Protein AF-A0A3B8HJR2-F1 (afdb_monomer)

Nearest PDB structures (foldseek):
  6oop-assembly1_A  TM=7.507E-01  e=1.158E-02  Escherichia coli
  6gv1-assembly1_A  TM=7.075E-01  e=4.665E-02  Escherichia coli K-12

pLDDT: mean 71.25, std 13.27, range [41.38, 93.62]

Radius of gyration: 21.28 Å; Cα contacts (8 Å, |Δi|>4): 110; chains: 1; bounding box: 59×43×55 Å

Sequence (237 aa):
DRCNRHRVLLATQSLAMLQASVLAFLVLTEAVTVWQILCLSLFLGTVNAFDMPARQSFVVQMVDEKKLLGNAIALNSSMVHIARMIGPPIAGAVIATAGEGVCFLINALSYVAVIACLLLMRVVPSAPAARAAHVLSSLKEGFVYAFGFVPIRAIILLLAFTSLMGMPYAVLMPIYAKDIFHGDSHTLGLLMGATGLGALVGAIFLASRKNAAGLGRWMVIASSALGGGIMAFSHST

Foldseek 3Di:
DPDPLLVLLLVLLVQLLVLLVVVLVCVVVVVDDPVSVVVSVVSNVVSCVSNVVSVVVVLVLVCPDPVCSVVSVVVVVVVVVVCVVVVVVVLVVCCVPPNPSVSSVVVSVVSVVVSVVSVPDDDDRDPDDPDDDDPVVVVVVVVCCCVVDVVNVLVVVLVVLCCVLPVVCVVCLVVCCCPPVVHDPVSSVVVVVVVVVVVVVVVVVVVPDPDPPCVSVVSVVVSVVSVVVVVVVVVVD

Secondary structure (DSSP, 8-state):
--S-HHHHHHHHHHHHHHHHHHHHHHHHTT---HHHHHHHHHHHHHHHHHHHHHHHHHHHHH---TTTHHHHHHHHHHHHHHHHHHHHHHHHHHHHHHHHHHHHHHHHHHHHHHHHHHHH-----PPPPS----HHHHHHHHHHHHHHSHHHHHHHHHHHHHHHHHHHHHHHHHHHHHHTS---HHHHHHHHHHHHHHHHHHHHHHHT-S--TTHHHHHHHHHHHHHHHHHHHHTT-

Mean predicted aligned error: 14.02 Å

Structure (mmCIF, N/CA/C/O backbone):
data_AF-A0A3B8HJR2-F1
#
_entry.id   AF-A0A3B8HJR2-F1
#
loop_
_atom_site.group_PDB
_atom_site.id
_atom_site.type_symbol
_atom_site.label_atom_id
_atom_site.label_alt_id
_atom_site.label_comp_id
_atom_site.label_asym_id
_atom_site.label_entity_id
_atom_site.label_seq_id
_atom_site.pdbx_PDB_ins_code
_atom_site.Cartn_x
_atom_site.Cartn_y
_atom_site.Cartn_z
_atom_site.occupancy
_atom_site.B_iso_or_equiv
_atom_site.auth_seq_id
_atom_site.auth_comp_id
_atom_site.auth_asym_id
_atom_site.auth_atom_id
_atom_site.pdbx_PDB_model_num
ATOM 1 N N . ASP A 1 1 ? -23.523 3.346 2.443 1.00 41.38 1 ASP A N 1
ATOM 2 C CA . ASP A 1 1 ? -24.579 3.103 1.450 1.00 41.38 1 ASP A CA 1
ATOM 3 C C . ASP A 1 1 ? -24.664 1.609 1.152 1.00 41.38 1 ASP A C 1
ATOM 5 O O . ASP A 1 1 ? -23.703 0.892 1.400 1.00 41.38 1 ASP A O 1
ATOM 9 N N . ARG A 1 2 ? -25.837 1.155 0.730 1.00 42.34 2 ARG A N 1
ATOM 10 C CA . ARG A 1 2 ? -26.493 -0.159 0.921 1.00 42.34 2 ARG A CA 1
ATOM 11 C C . ARG A 1 2 ? -25.804 -1.414 0.351 1.00 42.34 2 ARG A C 1
ATOM 13 O O . ARG A 1 2 ? -26.407 -2.486 0.354 1.00 42.34 2 ARG A O 1
ATOM 20 N N . CYS A 1 3 ? -24.570 -1.321 -0.131 1.00 45.59 3 CYS A N 1
ATOM 21 C CA . CYS A 1 3 ? -23.848 -2.468 -0.664 1.00 45.59 3 CYS A CA 1
ATOM 22 C C . CYS A 1 3 ? -23.271 -3.307 0.477 1.00 45.59 3 CYS A C 1
ATOM 24 O O . CYS A 1 3 ? -22.595 -2.798 1.370 1.00 45.59 3 CYS A O 1
ATOM 26 N N . ASN A 1 4 ? -23.536 -4.612 0.430 1.00 63.34 4 ASN A N 1
ATOM 27 C CA . ASN A 1 4 ? -22.880 -5.589 1.287 1.00 63.34 4 ASN A CA 1
ATOM 28 C C . ASN A 1 4 ? -21.365 -5.317 1.213 1.00 63.34 4 ASN A C 1
ATOM 30 O O . ASN A 1 4 ? -20.823 -5.302 0.110 1.00 63.34 4 ASN A O 1
ATOM 34 N N . ARG A 1 5 ? -20.692 -5.004 2.329 1.00 68.56 5 ARG A N 1
ATOM 35 C CA . ARG A 1 5 ? -19.292 -4.508 2.310 1.00 68.56 5 ARG A CA 1
ATOM 36 C C . ARG A 1 5 ? -18.361 -5.478 1.588 1.00 68.56 5 ARG A C 1
ATOM 38 O O . ARG A 1 5 ? -17.478 -5.063 0.851 1.00 68.56 5 ARG A O 1
ATOM 45 N N . HIS A 1 6 ? -18.670 -6.764 1.711 1.00 73.44 6 HIS A N 1
ATOM 46 C CA . HIS A 1 6 ? -18.082 -7.857 0.949 1.00 73.44 6 HIS A CA 1
ATOM 47 C C . HIS A 1 6 ? -18.191 -7.682 -0.578 1.00 73.44 6 HIS A C 1
ATOM 49 O O . HIS A 1 6 ? -17.205 -7.862 -1.280 1.00 73.44 6 HIS A O 1
ATOM 55 N N . ARG A 1 7 ? -19.343 -7.234 -1.098 1.00 75.25 7 ARG A N 1
ATOM 56 C CA . ARG A 1 7 ? -19.536 -6.902 -2.523 1.00 75.25 7 ARG A CA 1
ATOM 57 C C . ARG A 1 7 ? -18.754 -5.663 -2.950 1.00 75.25 7 ARG A C 1
ATOM 59 O O . ARG A 1 7 ? -18.285 -5.628 -4.079 1.00 75.25 7 ARG A O 1
ATOM 66 N N . VAL A 1 8 ? -18.615 -4.664 -2.075 1.00 80.69 8 VAL A N 1
ATOM 67 C CA . VAL A 1 8 ? -17.781 -3.483 -2.364 1.00 80.69 8 VAL A CA 1
ATOM 68 C C . VAL A 1 8 ? -16.319 -3.899 -2.478 1.00 80.69 8 VAL A C 1
ATOM 70 O O . VAL A 1 8 ? -15.697 -3.576 -3.478 1.00 80.69 8 VAL A O 1
ATOM 73 N N . LEU A 1 9 ? -15.819 -4.684 -1.519 1.00 81.56 9 LEU A N 1
ATOM 74 C CA . LEU A 1 9 ? -14.471 -5.261 -1.553 1.00 81.56 9 LEU A CA 1
ATOM 75 C C . LEU A 1 9 ? -14.247 -6.145 -2.786 1.00 81.56 9 LEU A C 1
ATOM 77 O O . LEU A 1 9 ? -13.213 -6.047 -3.433 1.00 81.56 9 LEU A O 1
ATOM 81 N N . LEU A 1 10 ? -15.212 -6.986 -3.156 1.00 85.25 10 LEU A N 1
ATOM 82 C CA . LEU A 1 10 ? -15.127 -7.776 -4.387 1.00 85.25 10 LEU A CA 1
ATOM 83 C C . LEU A 1 10 ? -15.057 -6.892 -5.635 1.00 85.25 10 LEU A C 1
ATOM 85 O O . LEU A 1 10 ? -14.237 -7.150 -6.514 1.00 85.25 10 LEU A O 1
ATOM 89 N N . ALA A 1 11 ? -15.881 -5.846 -5.712 1.00 85.62 11 ALA A N 1
ATOM 90 C CA . ALA A 1 11 ? -15.881 -4.921 -6.839 1.00 85.62 11 ALA A CA 1
ATOM 91 C C . ALA A 1 11 ? -14.562 -4.138 -6.929 1.00 85.62 11 ALA A C 1
ATOM 93 O O . ALA A 1 11 ? -13.966 -4.092 -8.002 1.00 85.62 11 ALA A O 1
ATOM 94 N N . THR A 1 12 ? -14.066 -3.577 -5.821 1.00 87.44 12 THR A N 1
ATOM 95 C CA . THR A 1 12 ? -12.795 -2.834 -5.804 1.00 87.44 12 THR A CA 1
ATOM 96 C C . THR A 1 12 ? -11.618 -3.732 -6.160 1.00 87.44 12 THR A C 1
ATOM 98 O O . THR A 1 12 ? -10.807 -3.352 -7.001 1.00 87.44 12 THR A O 1
ATOM 101 N N . GLN A 1 13 ? -11.561 -4.950 -5.615 1.00 88.06 13 GLN A N 1
ATOM 102 C CA . GLN A 1 13 ? -10.503 -5.909 -5.942 1.00 88.06 13 GLN A CA 1
ATOM 103 C C . GLN A 1 13 ? -10.564 -6.371 -7.400 1.00 88.06 13 GLN A C 1
ATOM 105 O O . GLN A 1 13 ? -9.524 -6.533 -8.029 1.00 88.06 13 GLN A O 1
ATOM 110 N N . SER A 1 14 ? -11.763 -6.517 -7.970 1.00 89.56 14 SER A N 1
ATOM 111 C CA . SER A 1 14 ? -11.927 -6.849 -9.393 1.00 89.56 14 SER A CA 1
ATOM 112 C C . SER A 1 14 ? -11.470 -5.703 -10.301 1.00 89.56 14 SER A C 1
ATOM 114 O O . SER A 1 14 ? -10.803 -5.939 -11.306 1.00 89.56 14 SER A O 1
ATOM 116 N N . LEU A 1 15 ? -11.776 -4.451 -9.940 1.00 91.19 15 LEU A N 1
ATOM 117 C CA . LEU A 1 15 ? -11.305 -3.274 -10.680 1.00 91.19 15 LEU A CA 1
ATOM 118 C C . LEU A 1 15 ? -9.781 -3.120 -10.582 1.00 91.19 15 LEU A C 1
ATOM 120 O O . LEU A 1 15 ? -9.131 -2.832 -11.585 1.00 91.19 15 LEU A O 1
ATOM 124 N N . ALA A 1 16 ? -9.201 -3.357 -9.402 1.00 89.06 16 ALA A N 1
ATOM 125 C CA . ALA A 1 16 ? -7.753 -3.344 -9.210 1.00 89.06 16 ALA A CA 1
ATOM 126 C C . ALA A 1 16 ? -7.062 -4.470 -10.000 1.00 89.06 16 ALA A C 1
ATOM 128 O O . ALA A 1 16 ? -6.055 -4.224 -10.658 1.00 89.06 16 ALA A O 1
ATOM 129 N N . MET A 1 17 ? -7.647 -5.674 -10.024 1.00 92.38 17 MET A N 1
ATOM 130 C CA . MET A 1 17 ? -7.173 -6.788 -10.851 1.00 92.38 17 MET A CA 1
ATOM 131 C C . MET A 1 17 ? -7.181 -6.434 -12.340 1.00 92.38 17 MET A C 1
ATOM 133 O O . MET A 1 17 ? -6.203 -6.704 -13.039 1.00 92.38 17 MET A O 1
ATOM 137 N N . LEU A 1 18 ? -8.266 -5.824 -12.830 1.00 93.19 18 LEU A N 1
ATOM 138 C CA . LEU A 1 18 ? -8.376 -5.395 -14.223 1.00 93.19 18 LEU A CA 1
ATOM 139 C C . LEU A 1 18 ? -7.276 -4.384 -14.564 1.00 93.19 18 LEU A C 1
ATOM 141 O O . LEU A 1 18 ? -6.572 -4.554 -15.556 1.00 93.19 18 LEU A O 1
ATOM 145 N N . GLN A 1 19 ? -7.083 -3.375 -13.714 1.00 93.62 19 GLN A N 1
ATOM 146 C CA . GLN A 1 19 ? -6.029 -2.375 -13.887 1.00 93.62 19 GLN A CA 1
ATOM 147 C C . GLN A 1 19 ? -4.634 -3.013 -13.897 1.00 93.62 19 GLN A C 1
ATOM 149 O O . GLN A 1 19 ? -3.841 -2.717 -14.792 1.00 93.62 19 GLN A O 1
ATOM 154 N N . ALA A 1 20 ? -4.342 -3.902 -12.943 1.00 90.12 20 ALA A N 1
ATOM 155 C CA . ALA A 1 20 ? -3.063 -4.601 -12.860 1.00 90.12 20 ALA A CA 1
ATOM 156 C C . ALA A 1 20 ? -2.812 -5.486 -14.091 1.00 90.12 20 ALA A C 1
ATOM 158 O O . ALA A 1 20 ? -1.693 -5.532 -14.594 1.00 90.12 20 ALA A O 1
ATOM 159 N N . SER A 1 21 ? -3.855 -6.138 -14.610 1.00 91.38 21 SER A N 1
ATOM 160 C CA . SER A 1 21 ? -3.776 -6.979 -15.812 1.00 91.38 21 SER A CA 1
ATOM 161 C C . SER A 1 21 ? -3.508 -6.152 -17.070 1.00 91.38 21 SER A C 1
ATOM 163 O O . SER A 1 21 ? -2.662 -6.525 -17.879 1.00 91.38 21 SER A O 1
ATOM 165 N N . VAL A 1 22 ? -4.181 -5.003 -17.218 1.00 92.38 22 VAL A N 1
ATOM 166 C CA . VAL A 1 22 ? -3.931 -4.061 -18.322 1.00 92.38 22 VAL A CA 1
ATOM 167 C C . VAL A 1 22 ? -2.499 -3.537 -18.264 1.00 92.38 22 VAL A C 1
ATOM 169 O O . VAL A 1 22 ? -1.822 -3.503 -19.288 1.00 92.38 22 VAL A O 1
ATOM 172 N N . LEU A 1 23 ? -2.012 -3.178 -17.073 1.00 90.06 23 LEU A N 1
ATOM 173 C CA . LEU A 1 23 ? -0.635 -2.721 -16.901 1.00 90.06 23 LEU A CA 1
ATOM 174 C C . LEU A 1 23 ? 0.375 -3.822 -17.256 1.00 90.06 23 LEU A C 1
ATOM 176 O O . LEU A 1 23 ? 1.304 -3.563 -18.013 1.00 90.06 23 LEU A O 1
ATOM 180 N N . ALA A 1 24 ? 0.167 -5.050 -16.773 1.00 90.75 24 ALA A N 1
ATOM 181 C CA . ALA A 1 24 ? 1.026 -6.187 -17.099 1.00 90.75 24 ALA A CA 1
ATOM 182 C C . ALA A 1 24 ? 1.077 -6.447 -18.613 1.00 90.75 24 ALA A C 1
ATOM 184 O O . ALA A 1 24 ? 2.155 -6.648 -19.167 1.00 90.75 24 ALA A O 1
ATOM 185 N N . PHE A 1 25 ? -0.069 -6.383 -19.296 1.00 92.00 25 PHE A N 1
ATOM 186 C CA . PHE A 1 25 ? -0.146 -6.544 -20.747 1.00 92.00 25 PHE A CA 1
ATOM 187 C C . PHE A 1 25 ? 0.610 -5.441 -21.504 1.00 92.00 25 PHE A C 1
ATOM 189 O O . PHE A 1 25 ? 1.382 -5.734 -22.415 1.00 92.00 25 PHE A O 1
ATOM 196 N N . LEU A 1 26 ? 0.435 -4.175 -21.112 1.00 90.56 26 LEU A N 1
ATOM 197 C CA . LEU A 1 26 ? 1.141 -3.046 -21.731 1.00 90.56 26 LEU A CA 1
ATOM 198 C C . LEU A 1 26 ? 2.659 -3.140 -21.555 1.00 90.56 26 LEU A C 1
ATOM 200 O O . LEU A 1 26 ? 3.402 -2.836 -22.483 1.00 90.56 26 LEU A O 1
ATOM 204 N N . VAL A 1 27 ? 3.117 -3.590 -20.386 1.00 89.81 27 VAL A N 1
ATOM 205 C CA . VAL A 1 27 ? 4.549 -3.777 -20.115 1.00 89.81 27 VAL A CA 1
ATOM 206 C C . VAL A 1 27 ? 5.111 -4.968 -20.898 1.00 89.81 27 VAL A C 1
ATOM 208 O O . VAL A 1 27 ? 6.187 -4.854 -21.470 1.00 89.81 27 VAL A O 1
ATOM 211 N N . LEU A 1 28 ? 4.383 -6.087 -20.994 1.00 88.88 28 LEU A N 1
ATOM 212 C CA . LEU A 1 28 ? 4.817 -7.264 -21.765 1.00 88.88 28 LEU A CA 1
ATOM 213 C C . LEU A 1 28 ? 4.863 -7.023 -23.279 1.00 88.88 28 LEU A C 1
ATOM 215 O O . LEU A 1 28 ? 5.646 -7.658 -23.975 1.00 88.88 28 LEU A O 1
ATOM 219 N N . THR A 1 29 ? 4.013 -6.133 -23.790 1.00 90.06 29 THR A N 1
ATOM 220 C CA . THR A 1 29 ? 3.986 -5.748 -25.210 1.00 90.06 29 THR A CA 1
ATOM 221 C C . THR A 1 29 ? 4.958 -4.615 -25.545 1.00 90.06 29 THR A C 1
ATOM 223 O O . THR A 1 29 ? 4.975 -4.167 -26.688 1.00 90.06 29 THR A O 1
ATOM 226 N N . GLU A 1 30 ? 5.727 -4.125 -24.564 1.00 85.06 30 GLU A N 1
ATOM 227 C CA . GLU A 1 30 ? 6.631 -2.967 -24.680 1.00 85.06 30 GLU A CA 1
ATOM 228 C C . GLU A 1 30 ? 5.947 -1.673 -25.181 1.00 85.06 30 GLU A C 1
ATOM 230 O O . GLU A 1 30 ? 6.603 -0.686 -25.503 1.00 85.06 30 GLU A O 1
ATOM 235 N N . ALA A 1 31 ? 4.611 -1.630 -25.192 1.00 87.62 31 ALA A N 1
ATOM 236 C CA . ALA A 1 31 ? 3.816 -0.486 -25.641 1.00 87.62 31 ALA A CA 1
ATOM 237 C C . ALA A 1 31 ? 3.516 0.516 -24.510 1.00 87.62 31 ALA A C 1
ATOM 239 O O . ALA A 1 31 ? 2.678 1.413 -24.669 1.00 87.62 31 ALA A O 1
ATOM 240 N N . VAL A 1 32 ? 4.154 0.341 -23.347 1.00 87.75 32 VAL A N 1
ATOM 241 C CA . VAL A 1 32 ? 3.878 1.133 -22.150 1.00 87.75 32 VAL A CA 1
ATOM 242 C C . VAL A 1 32 ? 4.344 2.576 -22.340 1.00 87.75 32 VAL A C 1
ATOM 244 O O . VAL A 1 32 ? 5.490 2.857 -22.683 1.00 87.75 32 VAL A O 1
ATOM 247 N N . THR A 1 33 ? 3.441 3.524 -22.100 1.00 88.62 33 THR A N 1
ATOM 248 C CA . THR A 1 33 ? 3.751 4.960 -22.152 1.00 88.62 33 THR A CA 1
ATOM 249 C C . THR A 1 33 ? 3.463 5.631 -20.815 1.00 88.62 33 THR A C 1
ATOM 251 O O . THR A 1 33 ? 2.575 5.219 -20.067 1.00 88.62 33 THR A O 1
ATOM 254 N N . VAL A 1 34 ? 4.186 6.716 -20.516 1.00 86.31 34 VAL A N 1
ATOM 255 C CA . VAL A 1 34 ? 4.039 7.471 -19.256 1.00 86.31 34 VAL A CA 1
ATOM 256 C C . VAL A 1 34 ? 2.587 7.916 -19.032 1.00 86.31 34 VAL A C 1
ATOM 258 O O . VAL A 1 34 ? 2.066 7.799 -17.925 1.00 86.31 34 VAL A O 1
ATOM 261 N N . TRP A 1 35 ? 1.895 8.348 -20.092 1.00 91.19 35 TRP A N 1
ATOM 262 C CA . TRP A 1 35 ? 0.485 8.743 -20.024 1.00 91.19 35 TRP A CA 1
ATOM 263 C C . TRP A 1 35 ? -0.441 7.594 -19.611 1.00 91.19 35 TRP A C 1
ATOM 265 O O . TRP A 1 35 ? -1.333 7.801 -18.790 1.00 91.19 35 TRP A O 1
ATOM 275 N N . GLN A 1 36 ? -0.210 6.375 -20.108 1.00 89.31 36 GLN A N 1
ATOM 276 C CA . GLN A 1 36 ? -0.988 5.201 -19.697 1.00 89.31 36 GLN A CA 1
ATOM 277 C C . GLN A 1 36 ? -0.752 4.871 -18.222 1.00 89.31 36 GLN A C 1
ATOM 279 O O . GLN A 1 36 ? -1.714 4.615 -17.499 1.00 89.31 36 GLN A O 1
ATOM 284 N N . ILE A 1 37 ? 0.499 4.936 -17.754 1.00 88.00 37 ILE A N 1
ATOM 285 C CA . ILE A 1 37 ? 0.833 4.708 -16.340 1.00 88.00 37 ILE A CA 1
ATOM 286 C C . ILE A 1 37 ? 0.121 5.735 -15.452 1.00 88.00 37 ILE A C 1
ATOM 288 O O . ILE A 1 37 ? -0.459 5.358 -14.433 1.00 88.00 37 ILE A O 1
ATOM 292 N N . LEU A 1 38 ? 0.101 7.013 -15.845 1.00 85.69 38 LEU A N 1
ATOM 293 C CA . LEU A 1 38 ? -0.606 8.068 -15.113 1.00 85.69 38 LEU A CA 1
ATOM 294 C C . LEU A 1 38 ? -2.118 7.812 -15.052 1.00 85.69 38 LEU A C 1
ATOM 296 O O . LEU A 1 38 ? -2.697 7.855 -13.965 1.00 85.69 38 LEU A O 1
ATOM 300 N N . CYS A 1 39 ? -2.754 7.488 -16.181 1.00 90.75 39 CYS A N 1
ATOM 301 C CA . CYS A 1 39 ? -4.183 7.162 -16.220 1.00 90.75 39 CYS A CA 1
ATOM 302 C C . CYS A 1 39 ? -4.518 5.940 -15.352 1.00 90.75 39 CYS A C 1
ATOM 304 O O . CYS A 1 39 ? -5.476 5.973 -14.576 1.00 90.75 39 CYS A O 1
ATOM 306 N N . LEU A 1 40 ? -3.713 4.879 -15.439 1.00 89.25 40 LEU A N 1
ATOM 307 C CA . LEU A 1 40 ? -3.887 3.662 -14.644 1.00 89.25 40 LEU A CA 1
ATOM 308 C C . LEU A 1 40 ? -3.660 3.917 -13.147 1.00 89.25 40 LEU A C 1
ATOM 310 O O . LEU A 1 40 ? -4.397 3.381 -12.321 1.00 89.25 40 LEU A O 1
ATOM 314 N N . SER A 1 41 ? -2.701 4.774 -12.794 1.00 85.88 41 SER A N 1
ATOM 315 C CA . SER A 1 41 ? -2.435 5.175 -11.406 1.00 85.88 41 SER A CA 1
ATOM 316 C C . SER A 1 41 ? -3.579 6.005 -10.828 1.00 85.88 41 SER A C 1
ATOM 318 O O . SER A 1 41 ? -3.986 5.785 -9.688 1.00 85.88 41 SER A O 1
ATOM 320 N N . LEU A 1 42 ? -4.150 6.921 -11.616 1.00 86.06 42 LEU A N 1
ATOM 321 C CA . LEU A 1 42 ? -5.316 7.712 -11.219 1.00 86.06 42 LEU A CA 1
ATOM 322 C C . LEU A 1 42 ? -6.546 6.818 -10.996 1.00 86.06 42 LEU A C 1
ATOM 324 O O . LEU A 1 42 ? -7.270 6.964 -10.005 1.00 86.06 42 LEU A O 1
ATOM 328 N N . PHE A 1 43 ? -6.752 5.846 -11.886 1.00 91.25 43 PHE A N 1
ATOM 329 C CA . PHE A 1 43 ? -7.803 4.846 -11.738 1.00 91.25 43 PHE A CA 1
ATOM 330 C C . PHE A 1 43 ? -7.603 4.003 -10.471 1.00 91.25 43 PHE A C 1
ATOM 332 O O . PHE A 1 43 ? -8.516 3.899 -9.649 1.00 91.25 43 PHE A O 1
ATOM 339 N N . LEU A 1 44 ? -6.396 3.472 -10.253 1.00 86.62 44 LEU A N 1
ATOM 340 C CA . LEU A 1 44 ? -6.070 2.687 -9.062 1.00 86.62 44 LEU A CA 1
ATOM 341 C C . LEU A 1 44 ? -6.207 3.505 -7.768 1.00 86.62 44 LEU A C 1
ATOM 343 O O . LEU A 1 44 ? -6.687 2.981 -6.760 1.00 86.62 44 LEU A O 1
ATOM 347 N N . GLY A 1 45 ? -5.833 4.787 -7.789 1.00 81.25 45 GLY A N 1
ATOM 348 C CA . GLY A 1 45 ? -6.024 5.716 -6.674 1.00 81.25 45 GLY A CA 1
ATOM 349 C C . GLY A 1 45 ? -7.503 5.920 -6.340 1.00 81.25 45 GLY A C 1
ATOM 350 O O . GLY A 1 45 ? -7.888 5.870 -5.171 1.00 81.25 45 GLY A O 1
ATOM 351 N N . THR A 1 46 ? -8.349 6.045 -7.366 1.00 83.31 46 THR A N 1
ATOM 352 C CA . THR A 1 46 ? -9.808 6.131 -7.199 1.00 83.31 46 THR A CA 1
ATOM 353 C C . THR A 1 46 ? -10.368 4.850 -6.583 1.00 83.31 46 THR A C 1
ATOM 355 O O . THR A 1 46 ? -11.144 4.915 -5.634 1.00 83.31 46 THR A O 1
ATOM 358 N N . VAL A 1 47 ? -9.937 3.677 -7.057 1.00 87.31 47 VAL A N 1
ATOM 359 C CA . VAL A 1 47 ? -10.345 2.381 -6.488 1.00 87.31 47 VAL A CA 1
ATOM 360 C C . VAL A 1 47 ? -9.907 2.255 -5.024 1.00 87.31 47 VAL A C 1
ATOM 362 O O . VAL A 1 47 ? -10.710 1.862 -4.175 1.00 87.31 47 VAL A O 1
ATOM 365 N N . ASN A 1 48 ? -8.672 2.648 -4.698 1.00 79.38 48 ASN A N 1
ATOM 366 C CA . ASN A 1 48 ? -8.142 2.610 -3.331 1.00 79.38 48 ASN A CA 1
ATOM 367 C C . ASN A 1 48 ? -8.914 3.515 -2.364 1.00 79.38 48 ASN A C 1
ATOM 369 O O . ASN A 1 48 ? -9.091 3.146 -1.200 1.00 79.38 48 ASN A O 1
ATOM 373 N N . ALA A 1 49 ? -9.420 4.656 -2.841 1.00 75.81 49 ALA A N 1
ATOM 374 C CA . ALA A 1 49 ? -10.241 5.556 -2.034 1.00 75.81 49 ALA A CA 1
ATOM 375 C C . ALA A 1 49 ? -11.519 4.877 -1.509 1.00 75.81 49 ALA A C 1
ATOM 377 O O . ALA A 1 49 ? -11.991 5.221 -0.426 1.00 75.81 49 ALA A O 1
ATOM 378 N N . PHE A 1 50 ? -12.052 3.888 -2.234 1.00 78.19 50 PHE A N 1
ATOM 379 C CA . PHE A 1 50 ? -13.183 3.069 -1.788 1.00 78.19 50 PHE A CA 1
ATOM 380 C C . PHE A 1 50 ? -12.744 1.783 -1.077 1.00 78.19 50 PHE A C 1
ATOM 382 O O . PHE A 1 50 ? -13.389 1.373 -0.109 1.00 78.19 50 PHE A O 1
ATOM 389 N N . ASP A 1 51 ? -11.652 1.156 -1.521 1.00 79.19 51 ASP A N 1
ATOM 390 C CA . ASP A 1 51 ? -11.170 -0.111 -0.964 1.00 79.19 51 ASP A CA 1
ATOM 391 C C . ASP A 1 51 ? -10.709 0.032 0.489 1.00 79.19 51 ASP A C 1
ATOM 393 O O . ASP A 1 51 ? -11.144 -0.726 1.356 1.00 79.19 51 ASP A O 1
ATOM 397 N N . MET A 1 52 ? -9.882 1.040 0.780 1.00 74.56 52 MET A N 1
ATOM 398 C CA . MET A 1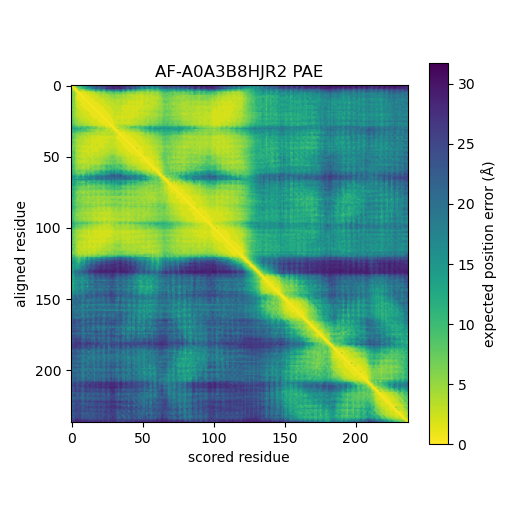 52 ? -9.315 1.239 2.113 1.00 74.56 52 MET A CA 1
ATOM 399 C C . MET A 1 52 ? -10.393 1.398 3.205 1.00 74.56 52 MET A C 1
ATOM 401 O O . MET A 1 52 ? -10.341 0.656 4.193 1.00 74.56 52 MET A O 1
ATOM 405 N N . PRO A 1 53 ? -11.406 2.281 3.065 1.00 70.44 53 PRO A N 1
ATOM 406 C CA . PRO A 1 53 ? -12.470 2.388 4.063 1.00 70.44 53 PRO A CA 1
ATOM 407 C C . PRO A 1 53 ? -13.371 1.147 4.113 1.00 70.44 53 PRO A C 1
ATOM 409 O O . PRO A 1 53 ? -13.798 0.750 5.202 1.00 70.44 53 PRO A O 1
ATOM 412 N N . ALA A 1 54 ? -13.641 0.494 2.974 1.00 76.12 54 ALA A N 1
ATOM 413 C CA . ALA A 1 54 ? -14.422 -0.744 2.949 1.00 76.12 54 ALA A CA 1
ATOM 414 C C . ALA A 1 54 ? -13.711 -1.869 3.717 1.00 76.12 54 ALA A C 1
ATOM 416 O O . ALA A 1 54 ? -14.332 -2.530 4.552 1.00 76.12 54 ALA A O 1
ATOM 417 N N . ARG A 1 55 ? -12.400 -2.028 3.500 1.00 78.75 55 ARG A N 1
ATOM 418 C CA . ARG A 1 55 ? -11.529 -2.997 4.174 1.00 78.75 55 ARG A CA 1
ATOM 419 C C . ARG A 1 55 ? -11.455 -2.746 5.674 1.00 78.75 55 ARG A C 1
ATOM 421 O O . ARG A 1 55 ? -11.670 -3.675 6.449 1.00 78.75 55 ARG A O 1
ATOM 428 N N . GLN A 1 56 ? -11.224 -1.501 6.091 1.00 70.31 56 GLN A N 1
ATOM 429 C CA . GLN A 1 56 ? -11.190 -1.152 7.514 1.00 70.31 56 GLN A CA 1
ATOM 430 C C . GLN A 1 56 ? -12.530 -1.438 8.200 1.00 70.31 56 GLN A C 1
ATOM 432 O O . GLN A 1 56 ? -12.560 -2.050 9.268 1.00 70.31 56 GLN A O 1
ATOM 437 N N . SER A 1 57 ? -13.651 -1.074 7.569 1.00 72.56 57 SER A N 1
ATOM 438 C CA . SER A 1 57 ? -14.974 -1.383 8.116 1.00 72.56 57 SER A CA 1
ATOM 439 C C . SER A 1 57 ? -15.258 -2.887 8.150 1.00 72.56 57 SER A C 1
ATOM 441 O O . SER A 1 57 ? -15.967 -3.329 9.049 1.00 72.56 57 SER A O 1
ATOM 443 N N . PHE A 1 58 ? -14.756 -3.660 7.188 1.00 71.00 58 PHE A N 1
ATOM 444 C CA . PHE A 1 58 ? -14.980 -5.102 7.107 1.00 71.00 58 PHE A CA 1
ATOM 445 C C . PHE A 1 58 ? -14.218 -5.870 8.193 1.00 71.00 58 PHE A C 1
ATOM 447 O O . PHE A 1 58 ? -14.809 -6.729 8.843 1.00 71.00 58 PHE A O 1
ATOM 454 N N . VAL A 1 59 ? -12.964 -5.495 8.477 1.00 71.94 59 VAL A N 1
ATOM 455 C CA . VAL A 1 59 ? -12.180 -6.080 9.584 1.00 71.94 59 VAL A CA 1
ATOM 456 C C . VAL A 1 59 ? -12.895 -5.887 10.922 1.00 71.94 59 VAL A C 1
ATOM 458 O O . VAL A 1 59 ? -12.996 -6.826 11.703 1.00 71.94 59 VAL A O 1
ATOM 461 N N . VAL A 1 60 ? -13.461 -4.702 11.167 1.00 67.19 60 VAL A N 1
ATOM 462 C CA . VAL A 1 60 ? -14.219 -4.428 12.401 1.00 67.19 60 VAL A CA 1
ATOM 463 C C . VAL A 1 60 ? -15.489 -5.282 12.498 1.00 67.19 60 VAL A C 1
ATOM 465 O O . VAL A 1 60 ? -15.878 -5.653 13.598 1.00 67.19 60 VAL A O 1
ATOM 468 N N . GLN A 1 61 ? -16.128 -5.617 11.372 1.00 66.38 61 GLN A N 1
ATOM 469 C CA . GLN A 1 61 ? -17.318 -6.477 11.355 1.00 66.38 61 GLN A CA 1
ATOM 470 C C . GLN A 1 61 ? -17.016 -7.969 11.483 1.00 66.38 61 GLN A C 1
ATOM 472 O O . GLN A 1 61 ? -17.885 -8.707 11.924 1.00 66.38 61 GLN A O 1
ATOM 477 N N . MET A 1 62 ? -15.823 -8.413 11.086 1.00 66.00 62 MET A N 1
ATOM 478 C CA . MET A 1 62 ? -15.390 -9.806 11.246 1.00 66.00 62 MET A CA 1
ATOM 479 C C . MET A 1 62 ? -14.993 -10.157 12.681 1.00 66.00 62 MET A C 1
ATOM 481 O O . MET A 1 62 ? -14.864 -11.332 13.008 1.00 66.00 62 MET A O 1
ATOM 485 N N . VAL A 1 63 ? -14.732 -9.154 13.520 1.00 68.50 63 VAL A N 1
ATOM 486 C CA . VAL A 1 63 ? -14.281 -9.358 14.894 1.00 68.50 63 VAL A CA 1
ATOM 487 C C . VAL A 1 63 ? -15.475 -9.183 15.828 1.00 68.50 63 VAL A C 1
ATOM 489 O O . VAL A 1 63 ? -15.770 -8.076 16.277 1.00 68.50 63 VAL A O 1
ATOM 492 N N . ASP A 1 64 ? -16.153 -10.293 16.121 1.00 62.84 64 ASP A N 1
ATOM 493 C CA . ASP A 1 64 ? -17.347 -10.319 16.980 1.00 62.84 64 ASP A CA 1
ATOM 494 C C . ASP A 1 64 ? -17.051 -9.850 18.418 1.00 62.84 64 ASP A C 1
ATOM 496 O O . ASP A 1 64 ? -17.882 -9.218 19.076 1.00 62.84 64 ASP A O 1
ATOM 500 N N . GLU A 1 65 ? -15.832 -10.087 18.912 1.00 65.44 65 GLU A N 1
ATOM 501 C CA . GLU A 1 65 ? -15.417 -9.686 20.254 1.00 65.44 65 GLU A CA 1
ATOM 502 C C . GLU A 1 65 ? -14.620 -8.378 20.261 1.00 65.44 65 GLU A C 1
ATOM 504 O O . GLU A 1 65 ? -13.454 -8.327 19.866 1.00 65.44 65 GLU A O 1
ATOM 509 N N . LYS A 1 66 ? -15.185 -7.322 20.866 1.00 63.56 66 LYS A N 1
ATOM 510 C CA . LYS A 1 66 ? -14.495 -6.028 21.061 1.00 63.56 66 LYS A CA 1
ATOM 511 C C . LYS A 1 66 ? -13.121 -6.147 21.742 1.00 63.56 66 LYS A C 1
ATOM 513 O O . LYS A 1 66 ? -12.269 -5.290 21.527 1.00 63.56 66 LYS A O 1
ATOM 518 N N . LYS A 1 67 ? -12.890 -7.194 22.546 1.00 66.00 67 LYS A N 1
ATOM 519 C CA . LYS A 1 67 ? -11.597 -7.467 23.203 1.00 66.00 67 LYS A CA 1
ATOM 520 C C . LYS A 1 67 ? -10.504 -7.897 22.215 1.00 66.00 67 LYS A C 1
ATOM 522 O O . LYS A 1 67 ? -9.337 -7.600 22.447 1.00 66.00 67 LYS A O 1
ATOM 527 N N . LEU A 1 68 ? -10.870 -8.542 21.106 1.00 67.12 68 LEU A N 1
ATOM 528 C CA . LEU A 1 68 ? -9.943 -9.023 20.075 1.00 67.12 68 LEU A CA 1
ATOM 529 C C . LEU A 1 68 ? -9.664 -7.977 18.988 1.00 67.12 68 LEU A C 1
ATOM 531 O O . LEU A 1 68 ? -8.728 -8.141 18.206 1.00 67.12 68 LEU A O 1
ATOM 535 N N . LEU A 1 69 ? -10.417 -6.872 18.969 1.00 71.88 69 LEU A N 1
ATOM 536 C CA . LEU A 1 69 ? -10.275 -5.805 17.975 1.00 71.88 69 LEU A CA 1
ATOM 537 C C . LEU A 1 69 ? -8.855 -5.220 17.954 1.00 71.88 69 LEU A C 1
ATOM 539 O O . LEU A 1 69 ? -8.289 -5.004 16.887 1.00 71.88 69 LEU A O 1
ATOM 543 N N . GLY A 1 70 ? -8.255 -5.020 19.133 1.00 68.38 70 GLY A N 1
ATOM 544 C CA . GLY A 1 70 ? -6.877 -4.538 19.253 1.00 68.38 70 GLY A CA 1
ATOM 545 C C . GLY A 1 70 ? -5.858 -5.502 18.640 1.00 68.38 70 GLY A C 1
ATOM 546 O O . GLY A 1 70 ? -4.953 -5.062 17.937 1.00 68.38 70 GLY A O 1
ATOM 547 N N . ASN A 1 71 ? -6.045 -6.813 18.831 1.00 70.94 71 ASN A N 1
ATOM 548 C CA . ASN A 1 71 ? -5.176 -7.834 18.246 1.00 70.94 71 ASN A CA 1
ATOM 549 C C . ASN A 1 71 ? -5.351 -7.921 16.720 1.00 70.94 71 ASN A C 1
ATOM 551 O O . ASN A 1 71 ? -4.372 -8.013 15.990 1.00 70.94 71 ASN A O 1
ATOM 555 N N . ALA A 1 72 ? -6.586 -7.812 16.221 1.00 69.81 72 ALA A N 1
ATOM 556 C CA . ALA A 1 72 ? -6.861 -7.785 14.784 1.00 69.81 72 ALA A CA 1
ATOM 557 C C . ALA A 1 72 ? -6.241 -6.555 14.096 1.00 69.81 72 ALA A C 1
ATOM 559 O O . ALA A 1 72 ? -5.638 -6.674 13.028 1.00 69.81 72 ALA A O 1
ATOM 560 N N . ILE A 1 73 ? -6.330 -5.379 14.727 1.00 71.62 73 ILE A N 1
ATOM 561 C CA . ILE A 1 73 ? -5.686 -4.152 14.237 1.00 71.62 73 ILE A CA 1
ATOM 562 C C . ILE A 1 73 ? -4.161 -4.298 14.269 1.00 71.62 73 ILE A C 1
ATOM 564 O O . ILE A 1 73 ? -3.497 -3.930 13.296 1.00 71.62 73 ILE A O 1
ATOM 568 N N . ALA A 1 74 ? -3.607 -4.862 15.347 1.00 70.12 74 ALA A N 1
ATOM 569 C CA . ALA A 1 74 ? -2.175 -5.117 15.467 1.00 70.12 74 ALA A CA 1
ATOM 570 C C . ALA A 1 74 ? -1.689 -6.081 14.377 1.00 70.12 74 ALA A C 1
ATOM 572 O O . ALA A 1 74 ? -0.708 -5.785 13.703 1.00 70.12 74 ALA A O 1
ATOM 573 N N . LEU A 1 75 ? -2.410 -7.177 14.127 1.00 76.62 75 LEU A N 1
ATOM 574 C CA . LEU A 1 75 ? -2.072 -8.151 13.091 1.00 76.62 75 LEU A CA 1
ATOM 575 C C . LEU A 1 75 ? -2.130 -7.539 11.686 1.00 76.62 75 LEU A C 1
ATOM 577 O O . LEU A 1 75 ? -1.205 -7.731 10.899 1.00 76.62 75 LEU A O 1
ATOM 581 N N . ASN A 1 76 ? -3.173 -6.760 11.381 1.00 75.50 76 ASN A N 1
ATOM 582 C CA . ASN A 1 76 ? -3.270 -6.053 10.102 1.00 75.50 76 ASN A CA 1
ATOM 583 C C . ASN A 1 76 ? -2.117 -5.053 9.921 1.00 75.50 76 ASN A C 1
ATOM 585 O O . ASN A 1 76 ? -1.533 -4.966 8.844 1.00 75.50 76 ASN A O 1
ATOM 589 N N . SER A 1 77 ? -1.761 -4.327 10.981 1.00 71.19 77 SER A N 1
ATOM 590 C CA . SER A 1 77 ? -0.632 -3.390 10.959 1.00 71.19 77 SER A CA 1
ATOM 591 C C . SER A 1 77 ? 0.686 -4.129 10.721 1.00 71.19 77 SER A C 1
ATOM 593 O O . SER A 1 77 ? 1.440 -3.764 9.820 1.00 71.19 77 SER A O 1
ATOM 595 N N . SER A 1 78 ? 0.930 -5.218 11.452 1.00 74.31 78 SER A N 1
ATOM 596 C CA . SER A 1 78 ? 2.101 -6.081 11.271 1.00 74.31 78 SER A CA 1
ATOM 597 C C . SER A 1 78 ? 2.191 -6.627 9.847 1.00 74.31 78 SER A C 1
ATOM 599 O O . SER A 1 78 ? 3.249 -6.542 9.232 1.00 74.31 78 SER A O 1
ATOM 601 N N . MET A 1 79 ? 1.080 -7.113 9.286 1.00 80.88 79 MET A N 1
ATOM 602 C CA . MET A 1 79 ? 1.017 -7.596 7.904 1.00 80.88 79 MET A CA 1
ATOM 603 C C . MET A 1 79 ? 1.434 -6.509 6.904 1.00 80.88 79 MET A C 1
ATOM 605 O O . MET A 1 79 ? 2.257 -6.776 6.032 1.00 80.88 79 MET A O 1
ATOM 609 N N . VAL A 1 80 ? 0.917 -5.281 7.038 1.00 75.12 80 VAL A N 1
ATOM 610 C CA . VAL A 1 80 ? 1.272 -4.162 6.145 1.00 75.12 80 VAL A CA 1
ATOM 611 C C . VAL A 1 80 ? 2.752 -3.795 6.268 1.00 75.12 80 VAL A C 1
ATOM 613 O O . VAL A 1 80 ? 3.413 -3.573 5.254 1.00 75.12 80 VAL A O 1
ATOM 616 N N . HIS A 1 81 ? 3.298 -3.756 7.484 1.00 73.81 81 HIS A N 1
ATOM 617 C CA . HIS A 1 81 ? 4.716 -3.457 7.691 1.00 73.81 81 HIS A CA 1
ATOM 618 C C . HIS A 1 81 ? 5.629 -4.548 7.123 1.00 73.81 81 HIS A C 1
ATOM 620 O O . HIS A 1 81 ? 6.611 -4.225 6.459 1.00 73.81 81 HIS A O 1
ATOM 626 N N . ILE A 1 82 ? 5.277 -5.822 7.311 1.00 78.12 82 ILE A N 1
ATOM 627 C CA . ILE A 1 82 ? 6.010 -6.957 6.739 1.00 78.12 82 ILE A CA 1
ATOM 628 C C . ILE A 1 82 ? 5.954 -6.910 5.210 1.00 78.12 82 ILE A C 1
ATOM 630 O O . ILE A 1 82 ? 6.993 -6.999 4.559 1.00 78.12 82 ILE A O 1
ATOM 634 N N . ALA A 1 83 ? 4.770 -6.700 4.630 1.00 80.75 83 ALA A N 1
ATOM 635 C CA . ALA A 1 83 ? 4.608 -6.576 3.184 1.00 80.75 83 ALA A CA 1
ATOM 636 C C . ALA A 1 83 ? 5.433 -5.410 2.619 1.00 80.75 83 ALA A C 1
ATOM 638 O O . ALA A 1 83 ? 6.066 -5.549 1.578 1.00 80.75 83 ALA A O 1
ATOM 639 N N . ARG A 1 84 ? 5.491 -4.277 3.328 1.00 73.50 84 ARG A N 1
ATOM 640 C CA . ARG A 1 84 ? 6.303 -3.121 2.926 1.00 73.50 84 ARG A CA 1
ATOM 641 C C . ARG A 1 84 ? 7.807 -3.366 3.068 1.00 73.50 84 ARG A C 1
ATOM 643 O O . ARG A 1 84 ? 8.573 -2.817 2.286 1.00 73.50 84 ARG A O 1
ATOM 650 N N . MET A 1 85 ? 8.225 -4.159 4.051 1.00 77.00 85 MET A N 1
ATOM 651 C CA . MET A 1 85 ? 9.633 -4.489 4.284 1.00 77.00 85 MET A CA 1
ATOM 652 C C . MET A 1 85 ? 10.157 -5.503 3.262 1.00 77.00 85 MET A C 1
ATOM 654 O O . MET A 1 85 ? 11.254 -5.342 2.739 1.00 77.00 85 MET A O 1
ATOM 658 N N . ILE A 1 86 ? 9.373 -6.543 2.977 1.00 83.19 86 ILE A N 1
ATOM 659 C CA . ILE A 1 86 ? 9.800 -7.681 2.151 1.00 83.19 86 ILE A CA 1
ATOM 660 C C . ILE A 1 86 ? 9.403 -7.494 0.675 1.00 83.19 86 ILE A C 1
ATOM 662 O O . ILE A 1 86 ? 10.074 -8.006 -0.219 1.00 83.19 86 ILE A O 1
ATOM 666 N N . GLY A 1 87 ? 8.350 -6.720 0.401 1.00 82.75 87 GLY A N 1
ATOM 667 C CA . GLY A 1 87 ? 7.817 -6.495 -0.944 1.00 82.75 87 GLY A CA 1
ATOM 668 C C . GLY A 1 87 ? 8.836 -5.925 -1.936 1.00 82.75 87 GLY A C 1
ATOM 669 O O . GLY A 1 87 ? 9.053 -6.561 -2.964 1.00 82.75 87 GLY A O 1
ATOM 670 N N . PRO A 1 88 ? 9.492 -4.777 -1.659 1.00 83.94 88 PRO A N 1
ATOM 671 C CA . PRO A 1 88 ? 10.439 -4.176 -2.599 1.00 83.94 88 PRO A CA 1
ATOM 672 C C . PRO A 1 88 ? 11.656 -5.063 -2.920 1.00 83.94 88 PRO A C 1
ATOM 674 O O . PRO A 1 88 ? 11.972 -5.181 -4.102 1.00 83.94 88 PRO A O 1
ATOM 677 N N . PRO A 1 89 ? 12.309 -5.742 -1.951 1.00 84.00 89 PRO A N 1
ATOM 678 C CA . PRO A 1 89 ? 13.373 -6.701 -2.258 1.00 84.00 89 PRO A CA 1
ATOM 679 C C . PRO A 1 89 ? 12.926 -7.852 -3.168 1.00 84.00 89 PRO A C 1
ATOM 681 O O . PRO A 1 89 ? 13.622 -8.171 -4.130 1.00 84.00 89 PRO A O 1
ATOM 684 N N . ILE A 1 90 ? 11.759 -8.454 -2.901 1.00 87.25 90 ILE A N 1
ATOM 685 C CA . ILE A 1 90 ? 11.221 -9.535 -3.744 1.00 87.25 90 ILE A CA 1
ATOM 686 C C . ILE A 1 90 ? 10.900 -9.007 -5.143 1.00 87.25 90 ILE A C 1
ATOM 688 O O . ILE A 1 90 ? 11.302 -9.618 -6.130 1.00 87.25 90 ILE A O 1
ATOM 692 N N . ALA A 1 91 ? 10.215 -7.865 -5.236 1.00 83.69 91 ALA A N 1
ATOM 693 C CA . ALA A 1 91 ? 9.885 -7.245 -6.514 1.00 83.69 91 ALA A CA 1
ATOM 694 C C . ALA A 1 91 ? 11.153 -6.925 -7.318 1.00 83.69 91 ALA A C 1
ATOM 696 O O . ALA A 1 91 ? 11.230 -7.272 -8.490 1.00 83.69 91 ALA A O 1
ATOM 697 N N . GLY A 1 92 ? 12.180 -6.355 -6.680 1.00 84.06 92 GLY A N 1
ATOM 698 C CA . GLY A 1 92 ? 13.467 -6.073 -7.314 1.00 84.06 92 GLY A CA 1
ATOM 699 C C . GLY A 1 92 ? 14.166 -7.330 -7.839 1.00 84.06 92 GLY A C 1
ATOM 700 O O . GLY A 1 92 ? 14.644 -7.329 -8.969 1.00 84.06 92 GLY A O 1
ATOM 701 N N . ALA A 1 93 ? 14.171 -8.423 -7.069 1.00 88.75 93 ALA A N 1
ATOM 702 C CA . ALA A 1 93 ? 14.745 -9.698 -7.509 1.00 88.75 93 ALA A CA 1
ATOM 703 C C . ALA A 1 93 ? 13.985 -10.304 -8.703 1.00 88.75 93 ALA A C 1
ATOM 705 O O . ALA A 1 93 ? 14.604 -10.800 -9.647 1.00 88.75 93 ALA A O 1
ATOM 706 N N . VAL A 1 94 ? 12.649 -10.233 -8.693 1.00 91.50 94 VAL A N 1
ATOM 707 C CA . VAL A 1 94 ? 11.811 -10.686 -9.815 1.00 91.50 94 VAL A CA 1
ATOM 708 C C . VAL A 1 94 ? 12.056 -9.828 -11.054 1.00 91.50 94 VAL A C 1
ATOM 710 O O . VAL A 1 94 ? 12.252 -10.374 -12.134 1.00 91.50 94 VAL A O 1
ATOM 713 N N . ILE A 1 95 ? 12.111 -8.503 -10.909 1.00 89.88 95 ILE A N 1
ATOM 714 C CA . ILE A 1 95 ? 12.389 -7.587 -12.022 1.00 89.88 95 ILE A CA 1
ATOM 715 C C . ILE A 1 95 ? 13.781 -7.858 -12.608 1.00 89.88 95 ILE A C 1
ATOM 717 O O . ILE A 1 95 ? 13.923 -7.933 -13.825 1.00 89.88 95 ILE A O 1
ATOM 721 N N . ALA A 1 96 ? 14.794 -8.072 -11.765 1.00 86.00 96 ALA A N 1
ATOM 722 C CA . ALA A 1 96 ? 16.162 -8.334 -12.212 1.00 86.00 96 ALA A CA 1
ATOM 723 C C . ALA A 1 96 ? 16.324 -9.669 -12.963 1.00 86.00 96 ALA A C 1
ATOM 725 O O . ALA A 1 96 ? 17.206 -9.787 -13.810 1.00 86.00 96 ALA A O 1
ATOM 726 N N . THR A 1 97 ? 15.504 -10.677 -12.651 1.00 91.06 97 THR A N 1
ATOM 727 C CA . THR A 1 97 ? 15.628 -12.032 -13.223 1.00 91.06 97 THR A CA 1
ATOM 728 C C . THR A 1 97 ? 14.645 -12.313 -14.355 1.00 91.06 97 THR A C 1
ATOM 730 O O . THR A 1 97 ? 14.997 -13.001 -15.309 1.00 91.06 97 THR A O 1
ATOM 733 N N . ALA A 1 98 ? 13.421 -11.794 -14.257 1.00 88.38 98 ALA A N 1
ATOM 734 C CA . ALA A 1 98 ? 12.309 -12.098 -15.155 1.00 88.38 98 ALA A CA 1
ATOM 735 C C . ALA A 1 98 ? 11.701 -10.849 -15.823 1.00 88.38 98 ALA A C 1
ATOM 737 O O . ALA A 1 98 ? 10.775 -10.970 -16.625 1.00 88.38 98 ALA A O 1
ATOM 738 N N . GLY A 1 99 ? 12.212 -9.654 -15.512 1.00 87.50 99 GLY A N 1
ATOM 739 C CA . GLY A 1 99 ? 11.732 -8.388 -16.058 1.00 87.50 99 GLY A CA 1
ATOM 740 C C . GLY A 1 99 ? 10.488 -7.830 -15.361 1.00 87.50 99 GLY A C 1
ATOM 741 O O . GLY A 1 99 ? 9.831 -8.470 -14.535 1.00 87.50 99 GLY A O 1
ATOM 742 N N . GLU A 1 100 ? 10.146 -6.593 -15.716 1.00 86.44 100 GLU A N 1
ATOM 743 C CA . GLU A 1 100 ? 9.025 -5.854 -15.122 1.00 86.44 100 GLU A CA 1
ATOM 744 C C . GLU A 1 100 ? 7.665 -6.488 -15.440 1.00 86.44 100 GLU A C 1
ATOM 746 O O . GLU A 1 100 ? 6.800 -6.578 -14.567 1.00 86.44 100 GLU A O 1
ATOM 751 N N . GLY A 1 101 ? 7.484 -6.992 -16.666 1.00 87.69 101 GLY A N 1
ATOM 752 C CA . GLY A 1 101 ? 6.222 -7.589 -17.110 1.00 87.69 101 GLY A CA 1
ATOM 753 C C . GLY A 1 101 ? 5.799 -8.792 -16.265 1.00 87.69 101 GLY A C 1
ATOM 754 O O . GLY A 1 101 ? 4.639 -8.887 -15.861 1.00 87.69 101 GLY A O 1
ATOM 755 N N . VAL A 1 102 ? 6.746 -9.670 -15.913 1.00 89.81 102 VAL A N 1
ATOM 756 C CA . VAL A 1 102 ? 6.483 -10.826 -15.039 1.00 89.81 102 VAL A CA 1
ATOM 757 C C . VAL A 1 102 ? 6.146 -10.374 -13.618 1.00 89.81 102 VAL A C 1
ATOM 759 O O . VAL A 1 102 ? 5.225 -10.917 -13.006 1.00 89.81 102 VAL A O 1
ATOM 762 N N . CYS A 1 103 ? 6.815 -9.337 -13.107 1.00 89.88 103 CYS A N 1
ATOM 763 C CA . CYS A 1 103 ? 6.493 -8.762 -11.801 1.00 89.88 103 CYS A CA 1
ATOM 764 C C . CYS A 1 103 ? 5.050 -8.224 -11.753 1.00 89.88 103 CYS A C 1
ATOM 766 O O . CYS A 1 103 ? 4.304 -8.518 -10.813 1.00 89.88 103 CYS A O 1
ATOM 768 N N . PHE A 1 104 ? 4.615 -7.489 -12.782 1.00 89.31 104 PHE A N 1
ATOM 769 C CA . PHE A 1 104 ? 3.234 -7.003 -12.872 1.00 89.31 104 PHE A CA 1
ATOM 770 C C . PHE A 1 104 ? 2.215 -8.132 -13.073 1.00 89.31 104 PHE A C 1
ATOM 772 O O . PHE A 1 104 ? 1.107 -8.054 -12.536 1.00 89.31 104 PHE A O 1
ATOM 779 N N . LEU A 1 105 ? 2.581 -9.203 -13.778 1.00 90.94 105 LEU A N 1
ATOM 780 C CA . LEU A 1 105 ? 1.723 -10.376 -13.943 1.00 90.94 105 LEU A CA 1
ATOM 781 C C . LEU A 1 105 ? 1.491 -11.104 -12.610 1.00 90.94 105 LEU A C 1
ATOM 783 O O . LEU A 1 105 ? 0.355 -11.453 -12.287 1.00 90.94 105 LEU A O 1
ATOM 787 N N . ILE A 1 106 ? 2.541 -11.276 -11.800 1.00 92.44 106 ILE A N 1
ATOM 788 C CA . ILE A 1 106 ? 2.433 -11.835 -10.441 1.00 92.44 106 ILE A CA 1
ATOM 789 C C . ILE A 1 106 ? 1.519 -10.961 -9.569 1.00 92.44 106 ILE A C 1
ATOM 791 O O . ILE A 1 106 ? 0.689 -11.481 -8.815 1.00 92.44 106 ILE A O 1
ATOM 795 N N . ASN A 1 107 ? 1.615 -9.634 -9.699 1.00 91.62 107 ASN A N 1
ATOM 796 C CA . ASN A 1 107 ? 0.717 -8.709 -9.008 1.00 91.62 107 ASN A CA 1
ATOM 797 C C . ASN A 1 107 ? -0.750 -8.899 -9.441 1.00 91.62 107 ASN A C 1
ATOM 799 O O . ASN A 1 107 ? -1.632 -9.018 -8.590 1.00 91.62 107 ASN A O 1
ATOM 803 N N . ALA A 1 108 ? -1.020 -9.010 -10.745 1.00 90.31 108 ALA A N 1
ATOM 804 C CA . ALA A 1 108 ? -2.365 -9.281 -11.257 1.00 90.31 108 ALA A CA 1
ATOM 805 C C . ALA A 1 108 ? -2.927 -10.619 -10.735 1.00 90.31 108 ALA A C 1
ATOM 807 O O . ALA A 1 108 ? -4.075 -10.685 -10.290 1.00 90.31 108 ALA A O 1
ATOM 808 N N . LEU A 1 109 ? -2.099 -11.669 -10.710 1.00 92.56 109 LEU A N 1
ATOM 809 C CA . LEU A 1 109 ? -2.484 -12.994 -10.219 1.00 92.56 109 LEU A CA 1
ATOM 810 C C . LEU A 1 109 ? -2.777 -12.998 -8.709 1.00 92.56 109 LEU A C 1
ATOM 812 O O . LEU A 1 109 ? -3.673 -13.705 -8.245 1.00 92.56 109 LEU A O 1
ATOM 816 N N . SER A 1 110 ? -2.077 -12.164 -7.939 1.00 90.50 110 SER A N 1
ATOM 817 C CA . SER A 1 110 ? -2.300 -12.025 -6.495 1.00 90.50 110 SER A CA 1
ATOM 818 C C . SER A 1 110 ? -3.718 -11.538 -6.173 1.00 90.50 110 SER A C 1
ATOM 820 O O . SER A 1 110 ? -4.316 -11.988 -5.192 1.00 90.50 110 SER A O 1
ATOM 822 N N . TYR A 1 111 ? -4.313 -10.690 -7.021 1.00 89.25 111 TYR A N 1
ATOM 823 C CA . TYR A 1 111 ? -5.709 -10.279 -6.851 1.00 89.25 111 TYR A CA 1
ATOM 824 C C . TYR A 1 111 ? -6.693 -11.439 -7.029 1.00 89.25 111 TYR A C 1
ATOM 826 O O . TYR A 1 111 ? -7.680 -11.500 -6.296 1.00 89.25 111 TYR A O 1
ATOM 834 N N . VAL A 1 112 ? -6.416 -12.388 -7.931 1.00 90.06 112 VAL A N 1
ATOM 835 C CA . VAL A 1 112 ? -7.254 -13.587 -8.119 1.00 90.06 112 VAL A CA 1
ATOM 836 C C . VAL A 1 112 ? -7.309 -14.402 -6.832 1.00 90.06 112 VAL A C 1
ATOM 838 O O . VAL A 1 112 ? -8.393 -14.793 -6.400 1.00 90.06 112 VAL A O 1
ATOM 841 N N . ALA A 1 113 ? -6.161 -14.603 -6.178 1.00 88.88 113 ALA A N 1
ATOM 842 C CA . ALA A 1 113 ? -6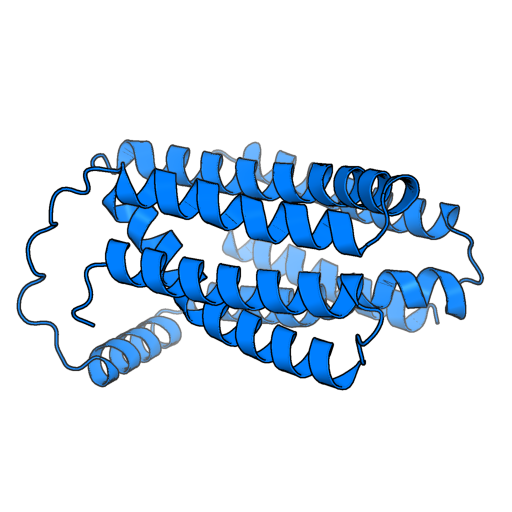.098 -15.309 -4.900 1.00 88.88 113 ALA A CA 1
ATOM 843 C C . ALA A 1 113 ? -6.933 -14.601 -3.820 1.00 88.88 113 ALA A C 1
ATOM 845 O O . ALA A 1 113 ? -7.697 -15.245 -3.100 1.00 88.88 113 ALA A O 1
ATOM 846 N N . VAL A 1 114 ? -6.859 -13.268 -3.740 1.00 86.56 114 VAL A N 1
ATOM 847 C CA . VAL A 1 114 ? -7.653 -12.494 -2.772 1.00 86.56 114 VAL A CA 1
ATOM 848 C C . VAL A 1 114 ? -9.152 -12.563 -3.078 1.00 86.56 114 VAL A C 1
ATOM 850 O O . VAL A 1 114 ? -9.953 -12.732 -2.159 1.00 86.56 114 VAL A O 1
ATOM 853 N N . ILE A 1 115 ? -9.543 -12.472 -4.350 1.00 87.12 115 ILE A N 1
ATOM 854 C CA . ILE A 1 115 ? -10.939 -12.614 -4.784 1.00 87.12 115 ILE A CA 1
ATOM 855 C C . ILE A 1 115 ? -11.461 -14.014 -4.442 1.00 87.12 115 ILE A C 1
ATOM 857 O O . ILE A 1 115 ? -12.547 -14.129 -3.876 1.00 87.12 115 ILE A O 1
ATOM 861 N N . ALA A 1 116 ? -10.684 -15.068 -4.703 1.00 87.06 116 ALA A N 1
ATOM 862 C CA . ALA A 1 116 ? -11.045 -16.439 -4.350 1.00 87.06 116 ALA A CA 1
ATOM 863 C C . ALA A 1 116 ? -11.235 -16.604 -2.833 1.00 87.06 116 ALA A C 1
ATOM 865 O O . ALA A 1 116 ? -12.260 -17.129 -2.400 1.00 87.06 116 ALA A O 1
ATOM 866 N N . CYS A 1 117 ? -10.310 -16.082 -2.021 1.00 86.25 117 CYS A N 1
ATOM 867 C CA . CYS A 1 117 ? -10.446 -16.070 -0.563 1.00 86.25 117 CYS A CA 1
ATOM 868 C C . CYS A 1 117 ? -11.718 -15.342 -0.110 1.00 86.25 117 CYS A C 1
ATOM 870 O O . CYS A 1 117 ? -12.436 -15.847 0.751 1.00 86.25 117 CYS A O 1
ATOM 872 N N . LEU A 1 118 ? -12.032 -14.186 -0.705 1.00 82.38 118 LEU A N 1
ATOM 873 C CA . LEU A 1 118 ? -13.260 -13.453 -0.398 1.00 82.38 118 LEU A CA 1
ATOM 874 C C . LEU A 1 118 ? -14.508 -14.256 -0.784 1.00 82.38 118 LEU A C 1
ATOM 876 O O . LEU A 1 118 ? -15.452 -14.293 -0.003 1.00 82.38 118 LEU A O 1
ATOM 880 N N . LEU A 1 119 ? -14.529 -14.916 -1.942 1.00 82.69 119 LEU A N 1
ATOM 881 C CA . LEU A 1 119 ? -15.671 -15.730 -2.383 1.00 82.69 119 LEU A CA 1
ATOM 882 C C . LEU A 1 119 ? -15.884 -16.977 -1.513 1.00 82.69 119 LEU A C 1
ATOM 884 O O . LEU A 1 119 ? -17.027 -17.350 -1.255 1.00 82.69 119 LEU A O 1
ATOM 888 N N . LEU A 1 120 ? -14.802 -17.598 -1.041 1.00 85.25 120 LEU A N 1
ATOM 889 C CA . LEU A 1 120 ? -14.849 -18.741 -0.121 1.00 85.25 120 LEU A CA 1
ATOM 890 C C . LEU A 1 120 ? -15.259 -18.332 1.300 1.00 85.25 120 LEU A C 1
ATOM 892 O O . LEU A 1 120 ? -15.71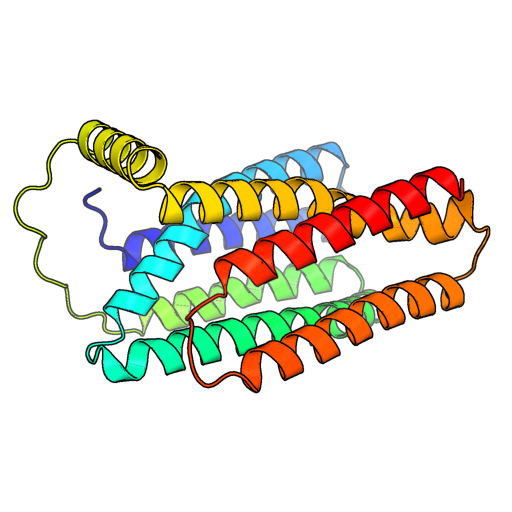4 -19.165 2.089 1.00 85.25 120 LEU A O 1
ATOM 896 N N . MET A 1 121 ? -15.116 -17.051 1.634 1.00 77.75 121 MET A N 1
ATOM 897 C CA . MET A 1 121 ? -15.454 -16.534 2.945 1.00 77.75 121 MET A CA 1
ATOM 898 C C . MET A 1 121 ? -16.972 -16.477 3.147 1.00 77.75 121 MET A C 1
ATOM 900 O O . MET A 1 121 ? -17.687 -15.710 2.501 1.00 77.75 121 MET A O 1
ATOM 904 N N . ARG A 1 122 ? -17.478 -17.247 4.116 1.00 62.69 122 ARG A N 1
ATOM 905 C CA . ARG A 1 122 ? -18.877 -17.158 4.555 1.00 62.69 122 ARG A CA 1
ATOM 906 C C . ARG A 1 122 ? -19.066 -15.960 5.479 1.00 62.69 122 ARG A C 1
ATOM 908 O O . ARG A 1 122 ? -18.970 -16.077 6.696 1.00 62.69 122 ARG A O 1
ATOM 915 N N . VAL A 1 123 ? -19.346 -14.802 4.892 1.00 63.31 123 VAL A N 1
ATOM 916 C CA . VAL A 1 123 ? -19.727 -13.606 5.651 1.00 63.31 123 VAL A CA 1
ATOM 917 C C . VAL A 1 123 ? -21.197 -13.730 6.046 1.00 63.31 123 VAL A C 1
ATOM 919 O O . VAL A 1 123 ? -22.078 -13.685 5.185 1.00 63.31 123 VAL A O 1
ATOM 922 N N . VAL A 1 124 ? -21.476 -13.892 7.342 1.00 55.84 124 VAL A N 1
ATOM 923 C CA . VAL A 1 124 ? -22.851 -13.843 7.860 1.00 55.84 124 VAL A CA 1
ATOM 924 C C . VAL A 1 124 ? -23.404 -12.438 7.583 1.00 55.84 124 VAL A C 1
ATOM 926 O O . VAL A 1 124 ? -22.756 -11.457 7.957 1.00 55.84 124 VAL A O 1
ATOM 929 N N . PRO A 1 125 ? -24.558 -12.289 6.903 1.00 53.88 125 PRO A N 1
ATOM 930 C CA . PRO A 1 125 ? -25.132 -10.979 6.628 1.00 53.88 125 PRO A CA 1
ATOM 931 C C . PRO A 1 125 ? -25.406 -10.244 7.943 1.00 53.88 125 PRO A C 1
ATOM 933 O O . PRO A 1 125 ? -26.307 -10.605 8.695 1.00 53.88 125 PRO A O 1
ATOM 936 N N . SER A 1 126 ? -24.614 -9.213 8.235 1.00 51.56 126 SER A N 1
ATOM 937 C CA . SER A 1 126 ? -24.868 -8.343 9.379 1.00 51.56 126 SER A CA 1
ATOM 938 C C . SER A 1 126 ? -26.191 -7.609 9.136 1.00 51.56 126 SER A C 1
ATOM 940 O O . SER A 1 126 ? -26.414 -7.105 8.029 1.00 51.56 126 SER A O 1
ATOM 942 N N . ALA A 1 127 ? -27.078 -7.602 10.138 1.00 47.94 127 ALA A N 1
ATOM 943 C CA . ALA A 1 127 ? -28.431 -7.062 10.032 1.00 47.94 127 ALA A CA 1
ATOM 944 C C . ALA A 1 127 ? -28.428 -5.670 9.368 1.00 47.94 127 ALA A C 1
ATOM 946 O O . ALA A 1 127 ? -27.542 -4.857 9.659 1.00 47.94 127 ALA A O 1
ATOM 947 N N . PRO A 1 128 ? -29.387 -5.372 8.469 1.00 48.31 128 PRO A N 1
ATOM 948 C CA . PRO A 1 128 ? -29.461 -4.066 7.833 1.00 48.31 128 PRO A CA 1
ATOM 949 C C . PRO A 1 128 ? -29.552 -2.999 8.924 1.00 48.31 128 PRO A C 1
ATOM 951 O O . PRO A 1 128 ? -30.499 -2.985 9.708 1.00 48.31 128 PRO A O 1
ATOM 954 N N . ALA A 1 129 ? -28.538 -2.132 8.995 1.00 52.09 129 ALA A N 1
ATOM 955 C CA . ALA A 1 129 ? -28.521 -1.029 9.944 1.00 52.09 129 ALA A CA 1
ATOM 956 C C . ALA A 1 129 ? -29.826 -0.238 9.790 1.00 52.09 129 ALA A C 1
ATOM 958 O O . ALA A 1 129 ? -30.187 0.149 8.673 1.00 52.09 129 ALA A O 1
ATOM 959 N N . ALA A 1 130 ? -30.542 -0.061 10.906 1.00 46.38 130 ALA A N 1
ATOM 960 C CA . ALA A 1 130 ? -31.807 0.654 10.961 1.00 46.38 130 ALA A CA 1
ATOM 961 C C . ALA A 1 130 ? -31.679 1.981 10.204 1.00 46.38 130 ALA A C 1
ATOM 963 O O . ALA A 1 130 ? -30.782 2.770 10.490 1.00 46.38 130 ALA A O 1
ATOM 964 N N . ARG A 1 131 ? -32.536 2.141 9.186 1.00 50.28 131 ARG A N 1
ATOM 965 C CA . ARG A 1 131 ? -32.753 3.312 8.320 1.00 50.28 131 ARG A CA 1
ATOM 966 C C . ARG A 1 131 ? -31.796 4.483 8.604 1.00 50.28 131 ARG A C 1
ATOM 968 O O . ARG A 1 131 ? -32.129 5.402 9.341 1.00 50.28 131 ARG A O 1
ATOM 975 N N . ALA A 1 132 ? -30.598 4.427 8.022 1.00 49.53 132 ALA A N 1
ATOM 976 C CA . ALA A 1 132 ? -29.608 5.483 8.182 1.00 49.53 132 ALA A CA 1
ATOM 977 C C . ALA A 1 132 ? -30.067 6.755 7.453 1.00 49.53 132 ALA A C 1
ATOM 979 O O . ALA A 1 132 ? -30.539 6.690 6.314 1.00 49.53 132 ALA A O 1
ATOM 980 N N . ALA A 1 133 ? -29.922 7.901 8.118 1.00 53.84 133 ALA A N 1
ATOM 981 C CA . ALA A 1 133 ? -30.082 9.222 7.527 1.00 53.84 133 ALA A CA 1
ATOM 982 C C . ALA A 1 133 ? -29.221 9.372 6.251 1.00 53.84 133 ALA A C 1
ATOM 984 O O . ALA A 1 133 ? -28.273 8.614 6.034 1.00 53.84 133 ALA A O 1
ATOM 985 N N . HIS A 1 134 ? -29.578 10.326 5.384 1.00 63.09 134 HIS A N 1
ATOM 986 C CA . HIS A 1 134 ? -28.893 10.591 4.113 1.00 63.09 134 HIS A CA 1
ATOM 987 C C . HIS A 1 134 ? -27.360 10.537 4.258 1.00 63.09 134 HIS A C 1
ATOM 989 O O . HIS A 1 134 ? -26.790 11.128 5.166 1.00 63.09 134 HIS A O 1
ATOM 995 N N . VAL A 1 135 ? -26.656 9.885 3.327 1.00 58.72 135 VAL A N 1
ATOM 996 C CA . VAL A 1 135 ? -25.180 9.778 3.355 1.00 58.72 135 VAL A CA 1
ATOM 997 C C . VAL A 1 135 ? -24.515 11.154 3.492 1.00 58.72 135 VAL A C 1
ATOM 999 O O . VAL A 1 135 ? -23.545 11.299 4.227 1.00 58.72 135 VAL A O 1
ATOM 1002 N N . LEU A 1 136 ? -25.088 12.182 2.856 1.00 60.53 136 LEU A N 1
ATOM 1003 C CA . LEU A 1 136 ? -24.659 13.573 3.012 1.00 60.53 136 LEU A CA 1
ATOM 1004 C C . LEU A 1 136 ? -24.891 14.124 4.424 1.00 60.53 136 LEU A C 1
ATOM 1006 O O . LEU A 1 136 ? -24.050 14.869 4.914 1.00 60.53 136 LEU A O 1
ATOM 1010 N N . SER A 1 137 ? -25.999 13.778 5.087 1.00 64.62 137 SER A N 1
ATOM 1011 C CA . SER A 1 137 ? -26.249 14.209 6.464 1.00 64.62 137 SER A CA 1
ATOM 1012 C C . SER A 1 137 ? -25.331 13.489 7.445 1.00 64.62 137 SER A C 1
ATOM 1014 O O . SER A 1 137 ? -24.810 14.142 8.335 1.00 64.62 137 SER A O 1
ATOM 1016 N N . SER A 1 138 ? -25.033 12.202 7.237 1.00 59.69 138 SER A N 1
ATOM 1017 C CA . SER A 1 138 ? -24.053 11.472 8.055 1.00 59.69 138 SER A CA 1
ATOM 1018 C C . SER A 1 138 ? -22.610 11.920 7.802 1.00 59.69 138 SER A C 1
ATOM 1020 O O . SER A 1 138 ? -21.820 11.983 8.738 1.00 59.69 138 SER A O 1
ATOM 1022 N N . LEU A 1 139 ? -22.253 12.281 6.563 1.00 65.38 139 LEU A N 1
ATOM 1023 C CA . LEU A 1 139 ? -20.972 12.932 6.262 1.00 65.38 139 LEU A CA 1
ATOM 1024 C C . LEU A 1 139 ? -20.892 14.308 6.922 1.00 65.38 139 LEU A C 1
ATOM 1026 O O . LEU A 1 139 ? -19.868 14.630 7.517 1.00 65.38 139 LEU A O 1
ATOM 1030 N N . LYS A 1 140 ? -21.971 15.098 6.865 1.00 73.19 140 LYS A N 1
ATOM 1031 C CA . LYS A 1 140 ? -22.057 16.409 7.516 1.00 73.19 140 LYS A CA 1
ATOM 1032 C C . LYS A 1 140 ? -21.967 16.283 9.036 1.00 73.19 140 LYS A C 1
ATOM 1034 O O . LYS A 1 140 ? -21.209 17.027 9.641 1.00 73.19 140 LYS A O 1
ATOM 1039 N N . GLU A 1 141 ? -22.663 15.327 9.645 1.00 65.62 141 GLU A N 1
ATOM 1040 C CA . GLU A 1 141 ? -22.549 15.014 11.075 1.00 65.62 141 GLU A CA 1
ATOM 1041 C C . GLU A 1 141 ? -21.145 14.537 11.440 1.00 65.62 141 GLU A C 1
ATOM 1043 O O . GLU A 1 141 ? -20.593 15.005 12.428 1.00 65.62 141 GLU A O 1
ATOM 1048 N N . GLY A 1 142 ? -20.528 13.677 10.625 1.00 63.62 142 GLY A N 1
ATOM 1049 C CA . GLY A 1 142 ? -19.146 13.240 10.813 1.00 63.62 142 GLY A CA 1
ATOM 1050 C C . GLY A 1 142 ? -18.154 14.401 10.743 1.00 63.62 142 GLY A C 1
ATOM 1051 O O . GLY A 1 142 ? -17.261 14.488 11.582 1.00 63.62 142 GLY A O 1
ATOM 1052 N N . PHE A 1 143 ? -18.343 15.333 9.805 1.00 68.31 143 PHE A N 1
ATOM 1053 C CA . PHE A 1 143 ? -17.536 16.550 9.692 1.00 68.31 143 PHE A CA 1
ATOM 1054 C C . PHE A 1 143 ? -17.755 17.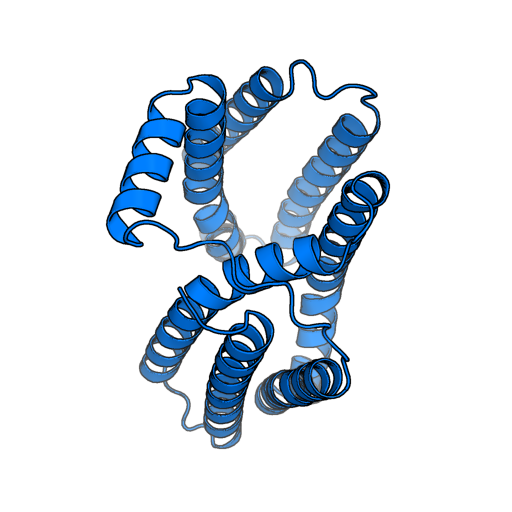475 10.894 1.00 68.31 143 PHE A C 1
ATOM 1056 O O . PHE A 1 143 ? -16.798 17.913 11.524 1.00 68.31 143 PHE A O 1
ATOM 1063 N N . VAL A 1 144 ? -19.009 17.730 11.267 1.00 71.75 144 VAL A N 1
ATOM 1064 C CA . VAL A 1 144 ? -19.359 18.568 12.423 1.00 71.75 144 VAL A CA 1
ATOM 1065 C C . VAL A 1 144 ? -18.831 17.958 13.722 1.00 71.75 144 VAL A C 1
ATOM 1067 O O . VAL A 1 144 ? -18.314 18.684 14.563 1.00 71.75 144 VAL A O 1
ATOM 1070 N N . TYR A 1 145 ? -18.875 16.637 13.877 1.00 64.69 145 TYR A N 1
ATOM 1071 C CA . TYR A 1 145 ? -18.335 15.935 15.038 1.00 64.69 145 TYR A CA 1
ATOM 1072 C C . TYR A 1 145 ? -16.802 15.959 15.064 1.00 64.69 145 TYR A C 1
ATOM 1074 O O . TYR A 1 145 ? -16.204 16.307 16.084 1.00 64.69 145 TYR A O 1
ATOM 108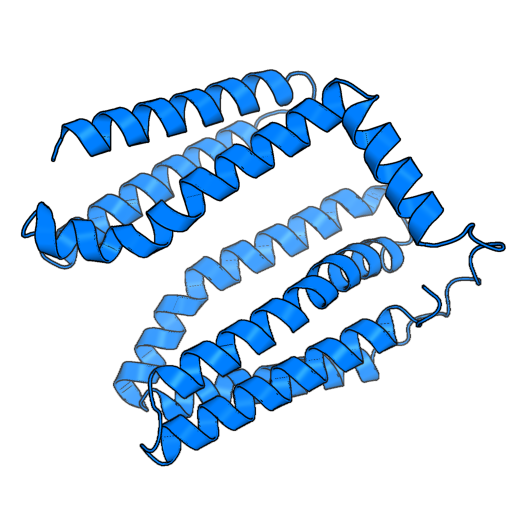2 N N . ALA A 1 146 ? -16.159 15.666 13.930 1.00 60.56 146 ALA A N 1
ATOM 1083 C CA . ALA A 1 146 ? -14.706 15.715 13.788 1.00 60.56 146 ALA A CA 1
ATOM 1084 C C . ALA A 1 146 ? -14.144 17.115 14.071 1.00 60.56 146 ALA A C 1
ATOM 1086 O O . ALA A 1 146 ? -13.093 17.228 14.696 1.00 60.56 146 ALA A O 1
ATOM 1087 N N . PHE A 1 147 ? -14.842 18.175 13.652 1.00 60.19 147 PHE A N 1
ATOM 1088 C CA . PHE A 1 147 ? -14.426 19.562 13.880 1.00 60.19 147 PHE A CA 1
ATOM 1089 C C . PHE A 1 147 ? -14.943 20.170 15.192 1.00 60.19 147 PHE A C 1
ATOM 1091 O O . PHE A 1 147 ? -14.350 21.138 15.682 1.00 60.19 147 PHE A O 1
ATOM 1098 N N . GLY A 1 148 ? -16.005 19.604 15.768 1.00 63.69 148 GLY A N 1
ATOM 1099 C CA . GLY A 1 148 ? -16.605 20.022 17.034 1.00 63.69 148 GLY A CA 1
ATOM 1100 C C . GLY A 1 148 ? -15.908 19.433 18.260 1.00 63.69 148 GLY A C 1
ATOM 1101 O O . GLY A 1 148 ? -15.824 20.098 19.291 1.00 63.69 148 GLY A O 1
ATOM 1102 N N . PHE A 1 149 ? -15.342 18.225 18.157 1.00 67.81 149 PHE A N 1
ATOM 1103 C CA . PHE A 1 149 ? -14.609 17.590 19.254 1.00 67.81 149 PHE A CA 1
ATOM 1104 C C . PHE A 1 149 ? -13.099 17.856 19.138 1.00 67.81 149 PHE A C 1
ATOM 1106 O O . PHE A 1 149 ? -12.395 17.257 18.322 1.00 67.81 149 PHE A O 1
ATOM 1113 N N . VAL A 1 150 ? -12.586 18.754 19.988 1.00 62.16 150 VAL A N 1
ATOM 1114 C CA . VAL A 1 150 ? -11.191 19.250 19.967 1.00 62.16 150 VAL A CA 1
ATOM 1115 C C . VAL A 1 150 ? -10.119 18.139 19.896 1.00 62.16 150 VAL A C 1
ATOM 1117 O O . VAL A 1 150 ? -9.191 18.289 19.098 1.00 62.16 150 VAL A O 1
ATOM 1120 N N . PRO A 1 151 ? -10.220 17.010 20.632 1.00 64.19 151 PRO A N 1
ATOM 1121 C CA . PRO A 1 151 ? -9.234 15.928 20.549 1.00 64.19 151 PRO A CA 1
ATOM 1122 C C . PRO A 1 151 ? -9.190 15.235 19.179 1.00 64.19 151 PRO A C 1
ATOM 1124 O O . PRO A 1 151 ? -8.112 14.921 18.681 1.00 64.19 151 PRO A O 1
ATOM 1127 N N . ILE A 1 152 ? -10.349 15.013 18.554 1.00 63.03 152 ILE A N 1
ATOM 1128 C CA . ILE A 1 152 ? -10.460 14.306 17.269 1.00 63.03 152 ILE A CA 1
ATOM 1129 C C . ILE A 1 152 ? -9.963 15.208 16.140 1.00 63.03 152 ILE A C 1
ATOM 1131 O O . ILE A 1 152 ? -9.168 14.772 15.306 1.00 63.03 152 ILE A O 1
ATOM 1135 N N . ARG A 1 153 ? -10.340 16.492 16.173 1.00 62.91 153 ARG A N 1
ATOM 1136 C CA . ARG A 1 153 ? -9.844 17.506 15.237 1.00 62.91 153 ARG A CA 1
ATOM 1137 C C . ARG A 1 153 ? -8.321 17.587 15.241 1.00 62.91 153 ARG A C 1
ATOM 1139 O O . ARG A 1 153 ? -7.709 17.634 14.179 1.00 62.91 153 ARG A O 1
ATOM 1146 N N . ALA A 1 154 ? -7.716 17.591 16.430 1.00 59.69 154 ALA A N 1
ATOM 1147 C CA . ALA A 1 154 ? -6.267 17.651 16.581 1.00 59.69 154 ALA A CA 1
ATOM 1148 C C . ALA A 1 154 ? -5.578 16.415 15.983 1.00 59.69 154 ALA A C 1
ATOM 1150 O O . ALA A 1 154 ? -4.584 16.566 15.282 1.00 59.69 154 ALA A O 1
ATOM 1151 N N . ILE A 1 155 ? -6.126 15.214 16.194 1.00 63.75 155 ILE A N 1
ATOM 1152 C CA . ILE A 1 155 ? -5.577 13.970 15.632 1.00 63.75 155 ILE A CA 1
ATOM 1153 C C . ILE A 1 155 ? -5.683 13.958 14.102 1.00 63.75 155 ILE A C 1
ATOM 1155 O O . ILE A 1 155 ? -4.718 13.600 13.431 1.00 63.75 155 ILE A O 1
ATOM 1159 N N . ILE A 1 156 ? -6.821 14.379 13.541 1.00 64.38 156 ILE A N 1
ATOM 1160 C CA . ILE A 1 156 ? -7.032 14.420 12.085 1.00 64.38 156 ILE A CA 1
ATOM 1161 C C . ILE A 1 156 ? -6.124 15.462 11.427 1.00 64.38 156 ILE A C 1
ATOM 1163 O O . ILE A 1 156 ? -5.483 15.157 10.424 1.00 64.38 156 ILE A O 1
ATOM 1167 N N . LEU A 1 157 ? -6.036 16.672 11.990 1.00 65.00 157 LEU A N 1
ATOM 1168 C CA . LEU A 1 157 ? -5.145 17.720 11.481 1.00 65.00 157 LEU A CA 1
ATOM 1169 C C . LEU A 1 157 ? -3.687 17.290 11.551 1.00 65.00 157 LEU A C 1
ATOM 1171 O O . LEU A 1 157 ? -2.944 17.506 10.600 1.00 65.00 157 LEU A O 1
ATOM 1175 N N . LEU A 1 158 ? -3.292 16.657 12.652 1.00 63.53 158 LEU A N 1
ATOM 1176 C CA . LEU A 1 158 ? -1.940 16.159 12.812 1.00 63.53 158 LEU A CA 1
ATOM 1177 C C . LEU A 1 158 ? -1.628 15.085 11.771 1.00 63.53 158 LEU A C 1
ATOM 1179 O O . LEU A 1 158 ? -0.637 15.228 11.067 1.00 63.53 158 LEU A O 1
ATOM 1183 N N . LEU A 1 159 ? -2.504 14.089 11.609 1.00 63.59 159 LEU A N 1
ATOM 1184 C CA . LEU A 1 159 ? -2.376 13.039 10.596 1.00 63.59 159 LEU A CA 1
ATOM 1185 C C . LEU A 1 159 ? -2.301 13.614 9.175 1.00 63.59 159 LEU A C 1
ATOM 1187 O O . LEU A 1 159 ? -1.488 13.157 8.369 1.00 63.59 159 LEU A O 1
ATOM 1191 N N . ALA A 1 160 ? -3.126 14.618 8.870 1.00 61.56 160 ALA A N 1
ATOM 1192 C CA . ALA A 1 160 ? -3.100 15.315 7.590 1.00 61.56 160 ALA A CA 1
ATOM 1193 C C . ALA A 1 160 ? -1.756 16.023 7.376 1.00 61.56 160 ALA A C 1
ATOM 1195 O O . ALA A 1 160 ? -1.155 15.875 6.315 1.00 61.56 160 ALA A O 1
ATOM 1196 N N . PHE A 1 161 ? -1.240 16.713 8.396 1.00 63.78 161 PHE A N 1
ATOM 1197 C CA . PHE A 1 161 ? 0.049 17.402 8.335 1.00 63.78 161 PHE A CA 1
ATOM 1198 C C . PHE A 1 161 ? 1.220 16.425 8.172 1.00 63.78 161 PHE A C 1
ATOM 1200 O O . PHE A 1 161 ? 2.094 16.644 7.334 1.00 63.78 161 PHE A O 1
ATOM 1207 N N . THR A 1 162 ? 1.221 15.311 8.915 1.00 57.75 162 THR A N 1
ATOM 1208 C CA . THR A 1 162 ? 2.271 14.286 8.788 1.00 57.75 162 THR A CA 1
ATOM 1209 C C . THR A 1 162 ? 2.211 13.591 7.433 1.00 57.75 162 THR A C 1
ATOM 1211 O O . THR A 1 162 ? 3.253 13.320 6.848 1.00 57.75 162 THR A O 1
ATOM 1214 N N . SER A 1 163 ? 1.013 13.326 6.905 1.00 55.81 163 SER A N 1
ATOM 1215 C CA . SER A 1 163 ? 0.850 12.692 5.589 1.00 55.81 163 SER A CA 1
ATOM 1216 C C . SER A 1 163 ? 1.263 13.628 4.454 1.00 55.81 163 SER A C 1
ATOM 1218 O O . SER A 1 163 ? 1.947 13.198 3.526 1.00 55.81 163 SER A O 1
ATOM 1220 N N . LEU A 1 164 ? 0.901 14.911 4.554 1.00 59.69 164 LEU A N 1
ATOM 1221 C CA . LEU A 1 164 ? 1.248 15.936 3.572 1.00 59.69 164 LEU A CA 1
ATOM 1222 C C . LEU A 1 164 ? 2.759 16.195 3.521 1.00 59.69 164 LEU A C 1
ATOM 1224 O O . LEU A 1 164 ? 3.298 16.386 2.440 1.00 59.69 164 LEU A O 1
ATOM 1228 N N . MET A 1 165 ? 3.445 16.166 4.667 1.00 59.97 165 MET A N 1
ATOM 1229 C CA . MET A 1 165 ? 4.902 16.349 4.736 1.00 59.97 165 MET A CA 1
ATOM 1230 C C . MET A 1 165 ? 5.689 15.053 4.469 1.00 59.97 165 MET A C 1
ATOM 1232 O O . MET A 1 165 ? 6.772 15.096 3.892 1.00 59.97 165 MET A O 1
ATOM 1236 N N . GLY A 1 166 ? 5.163 13.890 4.865 1.00 56.25 166 GLY A N 1
ATOM 1237 C CA . GLY A 1 166 ? 5.881 12.612 4.804 1.00 56.25 166 GLY A CA 1
ATOM 1238 C C . GLY A 1 166 ? 5.849 11.913 3.441 1.00 56.25 166 GLY A C 1
ATOM 1239 O O . GLY A 1 166 ? 6.837 11.289 3.053 1.00 56.25 166 GLY A O 1
ATOM 1240 N N . MET A 1 167 ? 4.744 12.016 2.693 1.00 58.03 167 MET A N 1
ATOM 1241 C CA . MET A 1 167 ? 4.615 11.351 1.386 1.00 58.03 167 MET A CA 1
ATOM 1242 C C . MET A 1 167 ? 5.532 11.953 0.305 1.00 58.03 167 MET A C 1
ATOM 1244 O O . MET A 1 167 ? 6.188 11.175 -0.388 1.00 58.03 167 MET A O 1
ATOM 1248 N N . PRO A 1 168 ? 5.673 13.291 0.178 1.00 57.09 168 PRO A N 1
ATOM 1249 C CA . PRO A 1 168 ? 6.631 13.884 -0.755 1.00 57.09 168 PRO A CA 1
ATOM 1250 C C . PRO A 1 168 ? 8.078 13.515 -0.415 1.00 57.09 168 PRO A C 1
ATOM 1252 O O . PRO A 1 168 ? 8.853 13.219 -1.318 1.00 57.09 168 PRO A O 1
ATOM 1255 N N . TYR A 1 169 ? 8.428 13.452 0.876 1.00 56.41 169 TYR A N 1
ATOM 1256 C CA . TYR A 1 169 ? 9.763 13.052 1.329 1.00 56.41 169 TYR A CA 1
ATOM 1257 C C . TYR A 1 169 ? 10.110 11.625 0.885 1.00 56.41 169 TYR A C 1
ATOM 1259 O O . TYR A 1 169 ? 11.174 11.403 0.320 1.00 56.41 169 TYR A O 1
ATOM 1267 N N . ALA A 1 170 ? 9.191 10.666 1.049 1.00 56.88 170 ALA A N 1
ATOM 1268 C CA . ALA A 1 170 ? 9.416 9.278 0.639 1.00 56.88 170 ALA A CA 1
ATOM 1269 C C . ALA A 1 170 ? 9.605 9.107 -0.882 1.00 56.88 170 ALA A C 1
ATOM 1271 O O . ALA A 1 170 ? 10.340 8.217 -1.306 1.00 56.88 170 ALA A O 1
ATOM 1272 N N . VAL A 1 171 ? 8.952 9.948 -1.691 1.00 57.09 171 VAL A N 1
ATOM 1273 C CA . VAL A 1 171 ? 9.020 9.892 -3.162 1.00 57.09 171 VAL A CA 1
ATOM 1274 C C . VAL A 1 171 ? 10.241 10.638 -3.707 1.00 57.09 171 VAL A C 1
ATOM 1276 O O . VAL A 1 171 ? 10.836 10.193 -4.683 1.00 57.09 171 VAL A O 1
ATOM 1279 N N . LEU A 1 172 ? 10.635 11.749 -3.079 1.00 59.53 172 LEU A N 1
ATOM 1280 C CA . LEU A 1 172 ? 11.739 12.599 -3.539 1.00 59.53 172 LEU A CA 1
ATOM 1281 C C . LEU A 1 172 ? 13.107 12.172 -2.985 1.00 59.53 172 LEU A C 1
ATOM 1283 O O . LEU A 1 172 ? 14.124 12.491 -3.592 1.00 59.53 172 LEU A O 1
ATOM 1287 N N . MET A 1 173 ? 13.162 11.418 -1.880 1.00 61.69 173 MET A N 1
ATOM 1288 C CA . MET A 1 173 ? 14.414 10.939 -1.267 1.00 61.69 173 MET A CA 1
ATOM 1289 C C . MET A 1 173 ? 15.401 10.271 -2.254 1.00 61.69 173 MET A C 1
ATOM 1291 O O . MET A 1 173 ? 16.590 10.585 -2.172 1.00 61.69 173 MET A O 1
ATOM 1295 N N . PRO A 1 174 ? 14.975 9.418 -3.212 1.00 56.53 174 PRO A N 1
ATOM 1296 C CA . PRO A 1 174 ? 15.882 8.822 -4.199 1.00 56.53 174 PRO A CA 1
ATOM 1297 C C . PRO A 1 174 ? 16.518 9.853 -5.142 1.00 56.53 174 PRO A C 1
ATOM 1299 O O . PRO A 1 174 ? 17.676 9.701 -5.520 1.00 56.53 174 PRO A O 1
ATOM 1302 N N . ILE A 1 175 ? 15.776 10.910 -5.487 1.00 60.84 175 ILE A N 1
ATOM 1303 C CA . ILE A 1 175 ? 16.240 12.012 -6.342 1.00 60.84 175 ILE A CA 1
ATOM 1304 C C . ILE A 1 175 ? 17.211 12.900 -5.554 1.00 60.84 175 ILE A C 1
ATOM 1306 O O . ILE A 1 175 ? 18.292 13.207 -6.038 1.00 60.84 175 ILE A O 1
ATOM 1310 N N . TYR A 1 176 ? 16.898 13.221 -4.294 1.00 59.12 176 TYR A N 1
ATOM 1311 C CA . TYR A 1 176 ? 17.786 14.001 -3.419 1.00 59.12 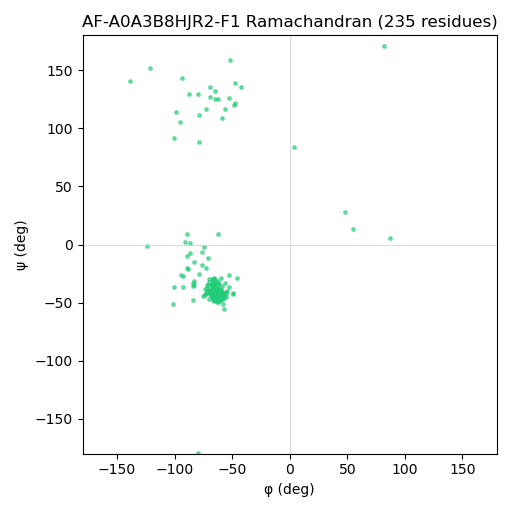176 TYR A CA 1
ATOM 1312 C C . TYR A 1 176 ? 19.126 13.300 -3.143 1.00 59.12 176 TYR A C 1
ATOM 1314 O O . TYR A 1 176 ? 20.176 13.943 -3.153 1.00 59.12 176 TYR A O 1
ATOM 1322 N N . ALA A 1 177 ? 19.114 11.985 -2.904 1.00 55.28 177 ALA A N 1
ATOM 1323 C CA . ALA A 1 177 ? 20.343 11.231 -2.652 1.00 55.28 177 ALA A CA 1
ATOM 1324 C C . ALA A 1 177 ? 21.279 11.224 -3.873 1.00 55.28 177 ALA A C 1
ATOM 1326 O O . ALA A 1 177 ? 22.494 11.324 -3.711 1.00 55.28 177 ALA A O 1
ATOM 1327 N N . LYS A 1 178 ? 20.701 11.147 -5.078 1.00 54.06 178 LYS A N 1
ATOM 1328 C CA . LYS A 1 178 ? 21.441 11.058 -6.337 1.00 54.06 178 LYS A CA 1
ATOM 1329 C C . LYS A 1 178 ? 21.879 12.426 -6.874 1.00 54.06 178 LYS A C 1
ATOM 1331 O O . LYS A 1 178 ? 23.047 12.580 -7.213 1.00 54.06 178 LYS A O 1
ATOM 1336 N N . ASP A 1 179 ? 20.978 13.410 -6.909 1.00 57.66 179 ASP A N 1
ATOM 1337 C CA . ASP A 1 179 ? 21.201 14.688 -7.607 1.00 57.66 179 ASP A CA 1
ATOM 1338 C C . ASP A 1 179 ? 21.777 15.795 -6.706 1.00 57.66 179 ASP A C 1
ATOM 1340 O O . ASP A 1 179 ? 22.468 16.680 -7.200 1.00 57.66 179 ASP A O 1
ATOM 1344 N N . ILE A 1 180 ? 21.527 15.765 -5.389 1.00 59.34 180 ILE A N 1
ATOM 1345 C CA . ILE A 1 180 ? 21.997 16.812 -4.456 1.00 59.34 180 ILE A CA 1
ATOM 1346 C C . ILE A 1 180 ? 23.229 16.344 -3.687 1.00 59.34 180 ILE A C 1
ATOM 1348 O O . ILE A 1 180 ? 24.265 17.008 -3.697 1.00 59.34 180 ILE A O 1
ATOM 1352 N N . PHE A 1 181 ? 23.163 15.163 -3.070 1.00 57.66 181 PHE A N 1
ATOM 1353 C CA . PHE A 1 181 ? 24.308 14.620 -2.333 1.00 57.66 181 PHE A CA 1
ATOM 1354 C C . PHE A 1 181 ? 25.399 14.040 -3.242 1.00 57.66 181 PHE A C 1
ATOM 1356 O O . PHE A 1 181 ? 26.444 13.646 -2.727 1.00 57.66 181 PHE A O 1
ATOM 1363 N N . HIS A 1 182 ? 25.160 13.965 -4.563 1.00 57.84 182 HIS A N 1
ATOM 1364 C CA . HIS A 1 182 ? 26.020 13.263 -5.528 1.00 57.84 182 HIS A CA 1
ATOM 1365 C C . HIS A 1 182 ? 26.395 11.851 -5.033 1.00 57.84 182 HIS A C 1
ATOM 1367 O O . HIS A 1 182 ? 27.479 11.333 -5.301 1.00 57.84 182 HIS A O 1
ATOM 1373 N N . GLY A 1 183 ? 25.513 11.266 -4.219 1.00 55.22 183 GLY A N 1
ATOM 1374 C CA . GLY A 1 183 ? 25.765 10.068 -3.447 1.00 55.22 183 GLY A CA 1
ATOM 1375 C C . GLY A 1 183 ? 25.301 8.844 -4.210 1.00 55.22 183 GLY A C 1
ATOM 1376 O O . GLY A 1 183 ? 24.277 8.860 -4.891 1.00 55.22 183 GLY A O 1
ATOM 1377 N N . ASP A 1 184 ? 26.053 7.761 -4.071 1.00 60.88 184 ASP A N 1
ATOM 1378 C CA . ASP A 1 184 ? 25.706 6.497 -4.701 1.00 60.88 184 ASP A CA 1
ATOM 1379 C C . ASP A 1 184 ? 24.613 5.755 -3.898 1.00 60.88 184 ASP A C 1
ATOM 1381 O O . ASP A 1 184 ? 24.150 6.205 -2.842 1.00 60.88 184 ASP A O 1
ATOM 1385 N N . SER A 1 185 ? 24.217 4.573 -4.365 1.00 57.34 185 SER A N 1
ATOM 1386 C CA . SER A 1 185 ? 23.257 3.670 -3.695 1.00 57.34 185 SER A CA 1
ATOM 1387 C C . SER A 1 185 ? 23.508 3.460 -2.185 1.00 57.34 185 SER A C 1
ATOM 1389 O O . SER A 1 185 ? 22.564 3.279 -1.412 1.00 57.34 185 SER A O 1
ATOM 1391 N N . HIS A 1 186 ? 24.764 3.557 -1.740 1.00 57.19 186 HIS A N 1
ATOM 1392 C CA . HIS A 1 186 ? 25.163 3.446 -0.337 1.00 57.19 186 HIS A CA 1
ATOM 1393 C C . HIS A 1 186 ? 24.647 4.609 0.535 1.00 57.19 186 HIS A C 1
ATOM 1395 O O . HIS A 1 186 ? 24.235 4.392 1.675 1.00 57.19 186 HIS A O 1
ATOM 1401 N N . THR A 1 187 ? 24.613 5.838 0.008 1.00 63.19 187 THR A N 1
ATOM 1402 C CA . THR A 1 187 ? 24.117 7.029 0.723 1.00 63.19 187 THR A CA 1
ATOM 1403 C C . THR A 1 187 ? 22.598 6.982 0.866 1.00 63.19 187 THR A C 1
ATOM 1405 O O . THR A 1 187 ? 22.061 7.269 1.937 1.00 63.19 187 THR A O 1
ATOM 1408 N N . LEU A 1 188 ? 21.902 6.527 -0.183 1.00 59.03 188 LEU A N 1
ATOM 1409 C CA . LEU A 1 188 ? 20.464 6.261 -0.133 1.00 59.03 188 LEU A CA 1
ATOM 1410 C C . LEU A 1 188 ? 20.139 5.180 0.909 1.00 59.03 188 LEU A C 1
ATOM 1412 O O . LEU A 1 188 ? 19.214 5.350 1.703 1.00 59.03 188 LEU A O 1
ATOM 1416 N N . GLY A 1 189 ? 20.932 4.105 0.949 1.00 55.25 189 GLY A N 1
ATOM 1417 C CA . GLY A 1 189 ? 20.807 3.046 1.950 1.00 55.25 189 GLY A CA 1
ATOM 1418 C C . GLY A 1 189 ? 21.011 3.546 3.381 1.00 55.25 189 GLY A C 1
ATOM 1419 O O . GLY A 1 189 ? 20.259 3.162 4.273 1.00 55.25 189 GLY A O 1
ATOM 1420 N N . LEU A 1 190 ? 21.966 4.453 3.606 1.00 69.38 190 LEU A N 1
ATOM 1421 C CA . LEU A 1 190 ? 22.230 5.056 4.919 1.00 69.38 190 LEU A CA 1
ATOM 14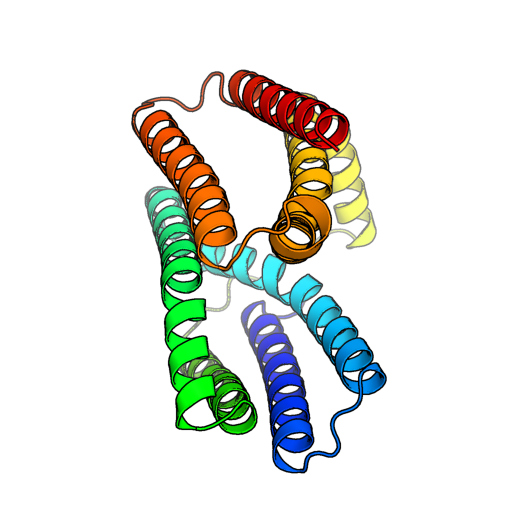22 C C . LEU A 1 190 ? 21.090 5.983 5.373 1.00 69.38 190 LEU A C 1
ATOM 1424 O O . LEU A 1 190 ? 20.673 5.921 6.529 1.00 69.38 190 LEU A O 1
ATOM 1428 N N . LEU A 1 191 ? 20.530 6.782 4.458 1.00 65.19 191 LEU A N 1
ATOM 1429 C CA . LEU A 1 191 ? 19.364 7.640 4.717 1.00 65.19 191 LEU A CA 1
ATOM 1430 C C . LEU A 1 191 ? 18.093 6.817 4.991 1.00 65.19 191 LEU A C 1
ATOM 1432 O O . LEU A 1 191 ? 17.361 7.075 5.954 1.00 65.19 191 LEU A O 1
ATOM 1436 N N . MET A 1 192 ? 17.848 5.778 4.190 1.00 62.88 192 MET A N 1
ATOM 1437 C CA . MET A 1 192 ? 16.754 4.831 4.426 1.00 62.88 192 MET A CA 1
ATOM 1438 C C . MET A 1 192 ? 16.958 4.024 5.717 1.00 62.88 192 MET A C 1
ATOM 1440 O O . MET A 1 192 ? 16.006 3.762 6.451 1.00 62.88 192 MET A O 1
ATOM 1444 N N . GLY A 1 193 ? 18.204 3.688 6.048 1.00 61.44 193 GLY A N 1
ATOM 1445 C CA . GLY A 1 193 ? 18.574 3.036 7.299 1.00 61.44 193 GLY A CA 1
ATOM 1446 C C . GLY A 1 193 ? 18.295 3.923 8.510 1.00 61.44 193 GLY A C 1
ATOM 1447 O O . GLY A 1 193 ? 17.656 3.473 9.455 1.00 61.44 193 GLY A O 1
ATOM 1448 N N . ALA A 1 194 ? 18.689 5.198 8.468 1.00 69.50 194 ALA A N 1
ATOM 1449 C CA . ALA A 1 194 ? 18.442 6.157 9.544 1.00 69.50 194 ALA A CA 1
ATOM 1450 C C . ALA A 1 194 ? 16.940 6.393 9.784 1.00 69.50 194 ALA A C 1
ATOM 1452 O O . ALA A 1 194 ? 16.483 6.400 10.930 1.00 69.50 194 ALA A O 1
ATOM 1453 N N . THR A 1 195 ? 16.154 6.524 8.710 1.00 63.03 195 THR A N 1
ATOM 1454 C CA . THR A 1 195 ? 14.688 6.639 8.810 1.00 63.03 195 THR A CA 1
ATOM 1455 C C . THR A 1 195 ? 14.053 5.361 9.365 1.00 63.03 195 THR A C 1
ATOM 1457 O O . THR A 1 195 ? 13.182 5.441 10.236 1.00 63.03 195 THR A O 1
ATOM 1460 N N . GLY A 1 196 ? 14.529 4.184 8.947 1.00 57.28 196 GLY A N 1
ATOM 1461 C CA . GLY A 1 196 ? 14.114 2.895 9.505 1.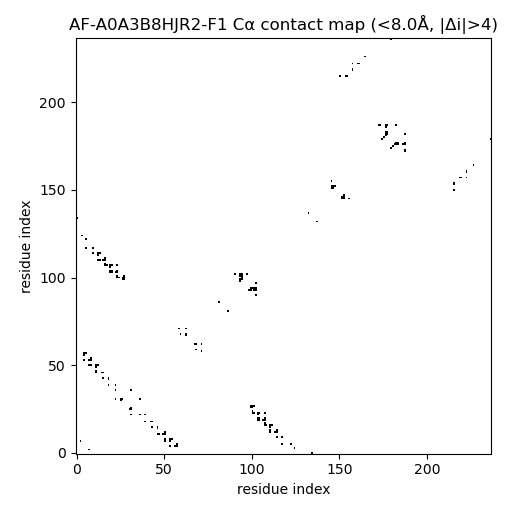00 57.28 196 GLY A CA 1
ATOM 1462 C C . GLY A 1 196 ? 14.450 2.745 10.992 1.00 57.28 196 GLY A C 1
ATOM 1463 O O . GLY A 1 196 ? 13.604 2.321 11.779 1.00 57.28 196 GLY A O 1
ATOM 1464 N N . LEU A 1 197 ? 15.650 3.156 11.404 1.00 68.88 197 LEU A N 1
ATOM 1465 C CA . LEU A 1 197 ? 16.118 3.088 12.790 1.00 68.88 197 LEU A CA 1
ATOM 1466 C C . LEU A 1 197 ? 15.306 4.029 13.695 1.00 68.88 197 LEU A C 1
ATOM 1468 O O . LEU A 1 197 ? 14.872 3.624 14.773 1.00 68.88 197 LEU A O 1
ATOM 1472 N N . GLY A 1 198 ? 14.989 5.238 13.217 1.00 65.44 198 GLY A N 1
ATOM 1473 C CA . GLY A 1 198 ? 14.075 6.161 13.897 1.00 65.44 198 GLY A CA 1
ATOM 1474 C C . GLY A 1 198 ? 12.657 5.599 14.051 1.00 65.44 198 GLY A C 1
ATOM 1475 O O . GLY A 1 198 ? 12.061 5.710 15.126 1.00 65.44 198 GLY A O 1
ATOM 1476 N N . ALA A 1 199 ? 12.131 4.931 13.019 1.00 61.19 199 ALA A N 1
ATOM 1477 C CA . ALA A 1 199 ? 10.830 4.264 13.089 1.00 61.19 199 ALA A CA 1
ATOM 1478 C C . ALA A 1 199 ? 10.825 3.110 14.106 1.00 61.19 199 ALA A C 1
ATOM 1480 O O . ALA A 1 199 ? 9.865 2.962 14.862 1.00 61.19 199 ALA A O 1
ATOM 1481 N N . LEU A 1 200 ? 11.904 2.327 14.165 1.00 62.66 200 LEU A N 1
ATOM 1482 C CA . LEU A 1 200 ? 12.043 1.188 15.073 1.00 62.66 200 LEU A CA 1
ATOM 1483 C C . LEU A 1 200 ? 12.140 1.646 16.537 1.00 62.66 200 LEU A C 1
ATOM 1485 O O . LEU A 1 200 ? 11.421 1.130 17.395 1.00 62.66 200 LEU A O 1
ATOM 1489 N N . VAL A 1 201 ? 12.933 2.687 16.813 1.00 70.50 201 VAL A N 1
ATOM 1490 C CA . VAL A 1 201 ? 12.999 3.333 18.136 1.00 70.50 201 VAL A CA 1
ATOM 1491 C C . VAL A 1 201 ? 11.637 3.913 18.532 1.00 70.50 201 VAL A C 1
ATOM 1493 O O . VAL A 1 201 ? 11.182 3.701 19.657 1.00 70.50 201 VAL A O 1
ATOM 1496 N N . GLY A 1 202 ? 10.945 4.587 17.607 1.00 63.22 202 GLY A N 1
ATOM 1497 C CA . GLY A 1 202 ? 9.607 5.135 17.844 1.00 63.22 202 GLY A CA 1
ATOM 1498 C C . GLY A 1 202 ? 8.556 4.058 18.134 1.00 63.22 202 GLY A C 1
ATOM 1499 O O . GLY A 1 202 ? 7.742 4.219 19.047 1.00 63.22 202 GLY A O 1
ATOM 1500 N N . ALA A 1 203 ? 8.600 2.939 17.409 1.00 59.25 203 ALA A N 1
ATOM 1501 C CA . ALA A 1 203 ? 7.702 1.806 17.609 1.00 59.25 203 ALA A CA 1
ATOM 1502 C C . ALA A 1 203 ? 7.935 1.123 18.964 1.00 59.25 203 ALA A C 1
ATOM 1504 O O . ALA A 1 203 ? 6.970 0.886 19.689 1.00 59.25 203 ALA A O 1
ATOM 1505 N N . ILE A 1 204 ? 9.194 0.869 19.345 1.00 68.56 204 ILE A N 1
ATOM 1506 C CA . ILE A 1 204 ? 9.540 0.302 20.660 1.00 68.56 204 ILE A CA 1
ATOM 1507 C C . ILE A 1 204 ? 9.109 1.252 21.782 1.00 68.56 204 ILE A C 1
ATOM 1509 O O . ILE A 1 204 ? 8.500 0.821 22.763 1.00 68.56 204 ILE A O 1
ATOM 1513 N N . PHE A 1 205 ? 9.360 2.554 21.626 1.00 72.75 205 PHE A N 1
ATOM 1514 C CA . PHE A 1 205 ? 8.934 3.559 22.594 1.00 72.75 205 PHE A CA 1
ATOM 1515 C C . PHE A 1 205 ? 7.413 3.560 22.784 1.00 72.75 205 PHE A C 1
ATOM 1517 O O . PHE A 1 205 ? 6.932 3.569 23.919 1.00 72.75 205 PHE A O 1
ATOM 1524 N N . LEU A 1 206 ? 6.648 3.490 21.693 1.00 62.22 206 LEU A N 1
ATOM 1525 C CA . LEU A 1 206 ? 5.190 3.444 21.752 1.00 62.22 206 LEU A CA 1
ATOM 1526 C C . LEU A 1 206 ? 4.677 2.122 22.347 1.00 62.22 206 LEU A C 1
ATOM 1528 O O . LEU A 1 206 ? 3.788 2.151 23.196 1.00 62.22 206 LEU A O 1
ATOM 1532 N N . ALA A 1 207 ? 5.268 0.987 21.966 1.00 61.75 207 ALA A N 1
ATOM 1533 C CA 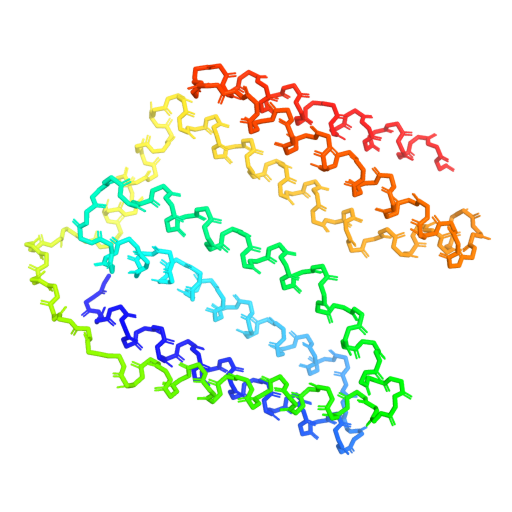. ALA A 1 207 ? 4.919 -0.339 22.479 1.00 61.75 207 ALA A CA 1
ATOM 1534 C C . ALA A 1 207 ? 5.242 -0.507 23.975 1.00 61.75 207 ALA A C 1
ATOM 1536 O O . ALA A 1 207 ? 4.549 -1.235 24.683 1.00 61.75 207 ALA A O 1
ATOM 1537 N N . SER A 1 208 ? 6.256 0.200 24.483 1.00 70.62 208 SER A N 1
ATOM 1538 C CA . SER A 1 208 ? 6.616 0.195 25.908 1.00 70.62 208 SER A CA 1
ATOM 1539 C C . SER A 1 208 ? 5.601 0.925 26.803 1.00 70.62 208 SER A C 1
ATOM 1541 O O . SER A 1 208 ? 5.648 0.806 28.032 1.00 70.62 208 SER A O 1
ATOM 1543 N N . ARG A 1 209 ? 4.651 1.673 26.218 1.00 68.81 209 ARG A N 1
ATOM 1544 C CA . ARG A 1 209 ? 3.639 2.402 26.986 1.00 68.81 209 ARG A CA 1
ATOM 1545 C C . ARG A 1 209 ? 2.413 1.563 27.283 1.00 68.81 209 ARG A C 1
ATOM 1547 O O . ARG A 1 209 ? 1.747 1.040 26.401 1.00 68.81 209 ARG A O 1
ATOM 1554 N N . LYS A 1 210 ? 2.047 1.564 28.563 1.00 50.19 210 LYS A N 1
ATOM 1555 C CA . LYS A 1 210 ? 0.884 0.844 29.092 1.00 50.19 210 LYS A CA 1
ATOM 1556 C C . LYS A 1 210 ? -0.448 1.593 28.948 1.00 50.19 210 LYS A C 1
ATOM 1558 O O . LYS A 1 210 ? -1.486 0.972 29.113 1.00 50.19 210 LYS A O 1
ATOM 1563 N N . ASN A 1 211 ? -0.442 2.900 28.657 1.00 52.53 211 ASN A N 1
ATOM 1564 C CA . ASN A 1 211 ? -1.658 3.720 28.574 1.00 52.53 211 ASN A CA 1
ATOM 1565 C C . ASN A 1 211 ? -1.624 4.700 27.395 1.00 52.53 211 ASN A C 1
ATOM 1567 O O . ASN A 1 211 ? -0.609 5.348 27.142 1.00 52.53 211 ASN A O 1
ATOM 1571 N N . ALA A 1 212 ? -2.777 4.873 26.738 1.00 55.88 212 ALA A N 1
ATOM 1572 C CA . ALA A 1 212 ? -2.967 5.825 25.638 1.00 55.88 212 ALA A CA 1
ATOM 1573 C C . ALA A 1 212 ? -3.061 7.300 26.096 1.00 55.88 212 ALA A C 1
ATOM 1575 O O . ALA A 1 212 ? -3.170 8.217 25.279 1.00 55.88 212 ALA A O 1
ATOM 1576 N N . ALA A 1 213 ? -3.013 7.553 27.407 1.00 48.47 213 ALA A N 1
ATOM 1577 C CA . ALA A 1 213 ? -3.037 8.896 27.971 1.00 48.47 213 ALA A CA 1
ATOM 1578 C C . ALA A 1 213 ? -1.779 9.687 27.555 1.00 48.47 213 ALA A C 1
ATOM 1580 O O . ALA A 1 213 ? -0.647 9.252 27.763 1.00 48.47 213 ALA A O 1
ATOM 1581 N N . GLY A 1 214 ? -1.977 10.863 26.953 1.00 58.66 214 GLY A N 1
ATOM 1582 C CA . GLY A 1 214 ? -0.887 11.738 26.506 1.00 58.66 214 GLY A CA 1
ATOM 1583 C C . GLY A 1 214 ? -0.341 11.451 25.102 1.00 58.66 214 GLY A C 1
ATOM 1584 O O . GLY A 1 214 ? 0.613 12.122 24.697 1.00 58.66 214 GLY A O 1
ATOM 1585 N N . LEU A 1 215 ? -0.948 10.527 24.338 1.00 58.56 215 LEU A N 1
ATOM 1586 C CA . LEU A 1 215 ? -0.575 10.260 22.938 1.00 58.56 215 LEU A CA 1
ATOM 1587 C C . LEU A 1 215 ? -0.623 11.528 22.079 1.00 58.56 215 LEU A C 1
ATOM 1589 O O . LEU A 1 215 ? 0.293 11.769 21.302 1.00 58.56 215 LEU A O 1
ATOM 1593 N N . GLY A 1 216 ? -1.638 12.376 22.281 1.00 56.16 216 GLY A N 1
ATOM 1594 C CA . GLY A 1 216 ? -1.791 13.628 21.535 1.00 56.16 216 GLY A CA 1
ATOM 1595 C C . GLY A 1 216 ? -0.603 14.582 21.697 1.00 56.16 216 GLY A C 1
ATOM 1596 O O . GLY A 1 216 ? -0.185 15.216 20.736 1.00 56.16 216 GLY A O 1
ATOM 1597 N N . ARG A 1 217 ? 0.013 14.638 22.886 1.00 61.91 217 ARG A N 1
ATOM 1598 C CA . ARG A 1 217 ? 1.172 15.510 23.145 1.00 61.91 217 ARG A CA 1
ATOM 1599 C C . ARG A 1 217 ? 2.438 14.977 22.468 1.00 61.91 217 ARG A C 1
ATOM 1601 O O . ARG A 1 217 ? 3.205 15.750 21.911 1.00 61.91 217 ARG A O 1
ATOM 1608 N N . TRP A 1 218 ? 2.619 13.657 22.463 1.00 63.31 218 TRP A N 1
ATOM 1609 C CA . TRP A 1 218 ? 3.734 12.993 21.777 1.00 63.31 218 TRP A CA 1
ATOM 1610 C C . TRP A 1 218 ? 3.605 13.018 20.260 1.00 63.31 218 TRP A C 1
ATOM 1612 O O . TRP A 1 218 ? 4.598 13.189 19.568 1.00 63.31 218 TRP A O 1
ATOM 1622 N N . MET A 1 219 ? 2.381 12.925 19.755 1.00 60.44 219 MET A N 1
ATOM 1623 C CA . MET A 1 219 ? 2.055 13.137 18.353 1.00 60.44 219 MET A CA 1
ATOM 1624 C C . MET A 1 219 ? 2.451 14.540 17.877 1.00 60.44 219 MET A C 1
ATOM 1626 O O . MET A 1 219 ? 3.089 14.667 16.832 1.00 60.44 219 MET A O 1
ATOM 1630 N N . VAL A 1 220 ? 2.137 15.579 18.664 1.00 61.91 220 VAL A N 1
ATOM 1631 C CA . VAL A 1 220 ? 2.558 16.963 18.381 1.00 61.91 220 VAL A CA 1
ATOM 1632 C C . VAL A 1 220 ? 4.078 17.084 18.409 1.00 61.91 220 VAL A C 1
ATOM 1634 O O . VAL A 1 220 ? 4.647 17.574 17.445 1.00 61.91 220 VAL A O 1
ATOM 1637 N N . ILE A 1 221 ? 4.747 16.563 19.443 1.00 64.94 221 ILE A N 1
ATOM 1638 C CA . ILE A 1 221 ? 6.217 16.598 19.544 1.00 64.94 221 ILE A CA 1
ATOM 1639 C C . ILE A 1 221 ? 6.877 15.882 18.358 1.00 64.94 221 ILE A C 1
ATOM 1641 O O . ILE A 1 221 ? 7.797 16.428 17.759 1.00 64.94 221 ILE A O 1
ATOM 1645 N N . ALA A 1 222 ? 6.392 14.697 17.980 1.00 62.38 222 ALA A N 1
ATOM 1646 C CA . ALA A 1 222 ? 6.918 13.942 16.845 1.00 62.38 222 ALA A CA 1
ATOM 1647 C C . ALA A 1 222 ? 6.696 14.676 15.514 1.00 62.38 222 ALA A C 1
ATOM 1649 O O . ALA A 1 222 ? 7.595 14.715 14.681 1.00 62.38 222 ALA A O 1
ATOM 1650 N N . SER A 1 223 ? 5.533 15.307 15.333 1.00 57.44 223 SER A N 1
ATOM 1651 C CA . SER A 1 223 ? 5.223 16.081 14.122 1.00 57.44 223 SER A CA 1
ATOM 1652 C C . SER A 1 223 ? 6.047 17.366 14.036 1.00 57.44 223 SER A C 1
ATOM 1654 O O . SER A 1 223 ? 6.536 17.709 12.964 1.00 57.44 223 SER A O 1
ATOM 1656 N N . SER A 1 224 ? 6.254 18.054 15.161 1.00 66.88 224 SER A N 1
ATOM 1657 C CA . SER A 1 224 ? 7.128 19.227 15.248 1.00 66.88 224 SER A CA 1
ATOM 1658 C C . SER A 1 224 ? 8.596 18.864 15.027 1.00 66.88 224 SER A C 1
ATOM 1660 O O . SER A 1 224 ? 9.294 19.590 14.329 1.00 66.88 224 SER A O 1
ATOM 1662 N N . ALA A 1 225 ? 9.058 17.731 15.562 1.00 68.31 225 ALA A N 1
ATOM 1663 C CA . ALA A 1 225 ? 10.408 17.224 15.325 1.00 68.31 225 ALA A CA 1
ATOM 1664 C C . ALA A 1 225 ? 10.620 16.837 13.854 1.00 68.31 225 ALA A C 1
ATOM 1666 O O . ALA A 1 225 ? 11.661 17.149 13.283 1.00 68.31 225 ALA A O 1
ATOM 1667 N N . LEU A 1 226 ? 9.618 16.219 13.221 1.00 65.44 226 LEU A N 1
ATOM 1668 C CA . LEU A 1 226 ? 9.652 15.875 11.800 1.00 65.44 226 LEU A CA 1
ATOM 1669 C C . LEU A 1 226 ? 9.655 17.137 10.923 1.00 65.44 226 LEU A C 1
ATOM 1671 O O . LEU A 1 226 ? 10.478 17.245 10.020 1.00 65.44 226 LEU A O 1
ATOM 1675 N N . GLY A 1 227 ? 8.808 18.125 11.231 1.00 59.38 227 GLY A N 1
ATOM 1676 C CA . GLY A 1 227 ? 8.796 19.421 10.544 1.00 59.38 227 GLY A CA 1
ATOM 1677 C C . GLY A 1 227 ? 10.110 20.193 10.702 1.00 59.38 227 GLY A C 1
ATOM 1678 O O . GLY A 1 227 ? 10.653 20.687 9.717 1.00 59.38 227 GLY A O 1
ATOM 1679 N N . GLY A 1 228 ? 10.668 20.233 11.916 1.00 66.50 228 GLY A N 1
ATOM 1680 C CA . GLY A 1 228 ? 11.981 20.828 12.177 1.00 66.50 228 GLY A CA 1
ATOM 1681 C C . GLY A 1 228 ? 13.110 20.102 11.442 1.00 66.50 228 GLY A C 1
ATOM 1682 O O . GLY A 1 228 ? 13.988 20.750 10.877 1.00 66.50 228 GLY A O 1
ATOM 1683 N N . GLY A 1 229 ? 13.049 18.770 11.374 1.00 64.56 229 GLY A N 1
ATOM 1684 C CA . GLY A 1 229 ? 13.990 17.950 10.612 1.00 64.56 229 GLY A CA 1
ATOM 1685 C C . GLY A 1 229 ? 13.938 18.235 9.112 1.00 64.56 229 GLY A C 1
ATOM 1686 O O . GLY A 1 229 ? 14.984 18.410 8.499 1.00 64.56 229 GLY A O 1
ATOM 1687 N N . ILE A 1 230 ? 12.741 18.362 8.530 1.00 65.00 230 ILE A N 1
ATOM 1688 C CA . ILE A 1 230 ? 12.575 18.716 7.111 1.00 65.00 230 ILE A CA 1
ATOM 1689 C C . ILE A 1 230 ? 13.076 20.138 6.833 1.00 65.00 230 ILE A C 1
ATOM 1691 O O . ILE A 1 230 ? 13.746 20.349 5.828 1.00 65.00 230 ILE A O 1
ATOM 1695 N N . MET A 1 231 ? 12.801 21.109 7.712 1.00 66.56 231 MET A N 1
ATOM 1696 C CA . MET A 1 231 ? 13.310 22.478 7.551 1.00 66.56 231 MET A CA 1
ATOM 1697 C C . MET A 1 231 ? 14.840 22.528 7.617 1.00 66.56 231 MET A C 1
ATOM 1699 O O . MET A 1 231 ? 15.460 23.166 6.772 1.00 66.56 231 MET A O 1
ATOM 1703 N N . ALA A 1 232 ? 15.453 21.814 8.564 1.00 63.31 232 ALA A N 1
ATOM 1704 C CA . ALA A 1 232 ? 16.908 21.697 8.648 1.00 63.31 232 ALA A CA 1
ATOM 1705 C C . ALA A 1 232 ? 17.499 20.992 7.415 1.00 63.31 232 ALA A C 1
ATOM 1707 O O . ALA A 1 232 ? 18.525 21.420 6.895 1.00 63.31 232 ALA A O 1
ATOM 1708 N N . PHE A 1 233 ? 16.824 19.957 6.908 1.00 62.41 233 PHE A N 1
ATOM 1709 C CA . PHE A 1 233 ? 17.232 19.235 5.703 1.00 62.41 233 PHE A CA 1
ATOM 1710 C C . PHE A 1 233 ? 17.121 20.107 4.446 1.00 62.41 233 PHE A C 1
ATOM 1712 O O . PHE A 1 233 ? 18.017 20.095 3.612 1.00 62.41 233 PHE A O 1
ATOM 1719 N N . SER A 1 234 ? 16.072 20.928 4.345 1.00 64.00 234 SER A N 1
ATOM 1720 C CA . SER A 1 234 ? 15.905 21.910 3.268 1.00 64.00 234 SER A CA 1
ATOM 1721 C C . SER A 1 234 ? 16.974 23.001 3.296 1.00 64.00 234 SER A C 1
ATOM 1723 O O . SER A 1 234 ? 17.307 23.539 2.246 1.00 64.00 234 SER A O 1
ATOM 1725 N N . HIS A 1 235 ? 17.496 23.342 4.475 1.00 60.72 235 HIS A N 1
ATOM 1726 C CA . HIS A 1 235 ? 18.532 24.362 4.648 1.00 60.72 235 HIS A CA 1
ATOM 1727 C C . HIS A 1 235 ? 19.961 23.814 4.474 1.00 60.72 235 HIS A C 1
ATOM 1729 O O . HIS A 1 235 ? 20.916 24.586 4.488 1.00 60.72 235 HIS A O 1
ATOM 1735 N N . SER A 1 236 ? 20.095 22.487 4.351 1.00 56.59 236 SER A N 1
ATOM 1736 C CA . SER A 1 236 ? 21.341 21.769 4.054 1.00 56.59 236 SER A CA 1
ATOM 1737 C C . SER A 1 236 ? 21.568 21.563 2.546 1.00 56.59 236 SER A C 1
ATOM 1739 O O . SER A 1 236 ? 22.541 20.906 2.173 1.00 56.59 236 SER A O 1
ATOM 1741 N N . THR A 1 237 ? 20.663 22.085 1.713 1.00 49.91 237 THR A N 1
ATOM 1742 C CA . THR A 1 237 ? 20.793 22.220 0.252 1.00 49.91 237 THR A CA 1
ATOM 1743 C C . THR A 1 237 ? 21.470 23.539 -0.079 1.00 49.91 237 THR A C 1
ATOM 1745 O O . THR A 1 237 ? 22.307 23.546 -1.005 1.00 49.91 237 THR A O 1
#

Solvent-accessible surface area (backbone atoms only — not comparable to full-atom values): 13181 Å² total; per-residue (Å²): 124,97,61,57,55,69,56,50,46,48,50,33,48,50,52,48,28,51,49,32,42,53,51,16,50,31,46,65,67,68,69,62,46,74,69,57,54,52,54,51,48,54,52,48,51,57,39,44,67,53,33,55,60,40,51,56,56,45,57,59,67,71,44,87,46,77,83,51,44,62,56,54,52,49,50,54,50,50,50,54,52,49,48,64,66,51,41,58,61,52,48,49,54,39,31,75,75,62,32,62,29,51,43,33,43,53,54,22,52,52,39,53,55,53,49,51,53,57,71,70,49,85,74,74,83,71,75,80,72,76,86,70,70,56,72,67,56,52,48,49,49,50,50,51,49,38,69,65,36,66,73,53,33,50,53,53,53,48,51,49,53,50,48,66,57,47,52,58,48,73,68,43,47,67,53,45,28,44,73,71,65,69,32,56,75,67,51,45,49,51,53,54,45,53,53,50,51,53,50,50,54,52,50,51,58,57,69,71,51,92,64,78,77,64,50,70,60,52,52,49,52,52,48,50,51,51,51,51,49,51,53,53,56,64,71,73,109